Protein AF-A0A2T1NEM8-F1 (afdb_monomer)

Secondary structure (DSSP, 8-state):
-EEEEEEE-SSS-EEEEEEEETTEEEEEE-S----GGGEETTTTEE-TTSTTHHHHHHHHHHHHHHHHHTTTS-HHHHHHHHHHHHHHHHTTTTHHHHHHHHHHHHTHHHH--HHHHHHHHHHHH---GGGSEEEEETTEEEEE-TT--EEEEE-HHHHHHHHHHHHHTT-HHHHHHHS-HHHHHHHHHHH---HHHHHHHHHHHHHHHHHHHHHH---HHHHHHHHHHHHHHHHHHHHH-SSS-HHHHHHHTT-TTHHHHHHHHHHHHS-HHHHHHHHHHHHHH-GGG--EEEETTTTS---GGGSTTSEEEEEE---

Solvent-accessible surface area (backbone atoms only — not comparable to full-atom values): 17745 Å² total; per-residue (Å²): 119,50,78,48,42,47,78,42,82,58,101,69,59,24,28,29,45,37,39,35,43,91,91,38,71,46,73,48,76,41,82,37,66,74,60,68,92,44,46,33,81,88,75,35,40,62,32,81,87,34,58,56,28,57,43,56,52,49,50,52,51,54,50,51,57,50,45,67,77,43,63,88,49,57,56,64,58,42,45,52,50,49,50,51,53,53,49,60,36,19,59,94,59,17,65,60,27,28,42,42,43,51,39,42,73,71,45,12,89,71,47,43,41,49,67,56,54,51,52,43,50,28,64,74,71,71,46,55,74,91,60,42,50,64,28,66,52,97,54,35,35,38,37,30,47,84,88,67,53,38,33,41,38,40,25,60,57,12,51,36,50,52,54,50,50,35,59,78,67,64,40,50,67,53,43,49,73,77,46,61,64,71,52,57,43,52,61,44,64,76,73,56,60,54,53,89,58,46,52,62,47,37,52,53,51,53,52,51,50,54,61,56,48,56,78,74,44,90,44,70,69,58,47,54,51,54,51,52,55,51,47,56,51,47,56,50,49,63,70,68,59,73,54,56,68,61,49,63,51,22,58,74,67,70,36,73,71,45,43,27,46,48,51,48,37,49,41,72,74,45,60,48,69,58,56,38,50,55,41,42,52,52,58,55,68,36,78,91,61,57,45,46,78,45,59,69,49,77,91,55,94,73,56,79,95,52,54,73,69,33,40,38,34,35,28,79,54,89,132

Nearest PDB structures (foldseek):
  4pdy-assembly1_A  TM=3.780E-01  e=6.394E+00  Alicyclobacillus acidocaldarius subsp. acidocaldarius DSM 446
  8uyz-assembly1_C  TM=3.406E-01  e=6.731E+00  Hepatitis B virus
  8uyx-assembly1_C  TM=3.379E-01  e=8.267E+00  Hepatitis B virus

Radius of gyration: 23.49 Å; Cα contacts (8 Å, |Δi|>4): 409; chains: 1; bounding box: 52×56×66 Å

Organism: NCBI:txid1266046

Mean predicted aligned error: 7.14 Å

pLDDT: mean 88.71, std 9.29, range [44.44, 97.31]

Structure (mmCIF, N/CA/C/O backbone):
data_AF-A0A2T1NEM8-F1
#
_entry.id   AF-A0A2T1NEM8-F1
#
loop_
_atom_site.group_PDB
_atom_site.id
_atom_site.type_symbol
_atom_site.label_atom_id
_atom_site.label_alt_id
_atom_site.label_comp_id
_atom_site.label_asym_id
_atom_site.label_entity_id
_atom_site.label_seq_id
_atom_site.pdbx_PDB_ins_code
_atom_site.Cartn_x
_atom_site.Cartn_y
_atom_site.Cartn_z
_atom_site.occupancy
_atom_site.B_iso_or_equiv
_atom_site.auth_seq_id
_atom_site.auth_comp_id
_atom_site.auth_asym_id
_atom_site.auth_atom_id
_atom_site.pdbx_PDB_model_num
ATOM 1 N N . MET A 1 1 ? -12.948 18.915 13.183 1.00 89.38 1 MET A N 1
ATOM 2 C CA . MET A 1 1 ? -13.333 17.578 13.677 1.00 89.38 1 MET A CA 1
ATOM 3 C C . MET A 1 1 ? -12.123 16.903 14.305 1.00 89.38 1 MET A C 1
ATOM 5 O O . MET A 1 1 ? -11.021 17.084 13.805 1.00 89.38 1 MET A O 1
ATOM 9 N N . THR A 1 2 ? -12.323 16.132 15.372 1.00 90.25 2 THR A N 1
ATOM 10 C CA . THR A 1 2 ? -11.287 15.287 15.985 1.00 90.25 2 THR A CA 1
ATOM 11 C C . THR A 1 2 ? -11.860 13.896 16.236 1.00 90.25 2 THR A C 1
ATOM 13 O O . THR A 1 2 ? -12.981 13.785 16.736 1.00 90.25 2 THR A O 1
ATOM 16 N N . ILE A 1 3 ? -11.095 12.860 15.887 1.00 90.19 3 ILE A N 1
ATOM 17 C CA . ILE A 1 3 ? -11.407 11.453 16.157 1.00 90.19 3 ILE A CA 1
ATOM 18 C C . ILE A 1 3 ? -10.276 10.908 17.025 1.00 90.19 3 ILE A C 1
ATOM 20 O O . ILE A 1 3 ? -9.127 10.893 16.583 1.00 90.19 3 ILE A O 1
ATOM 24 N N . SER A 1 4 ? -10.586 10.476 18.245 1.00 89.75 4 SER A N 1
ATOM 25 C CA . SER A 1 4 ? -9.602 9.853 19.131 1.00 89.75 4 SER A CA 1
ATOM 26 C C . SER A 1 4 ? -10.118 8.552 19.724 1.00 89.75 4 SER A C 1
ATOM 28 O O . SER A 1 4 ? -11.330 8.343 19.869 1.00 89.75 4 SER A O 1
ATOM 30 N N . TYR A 1 5 ? -9.188 7.657 20.040 1.00 90.62 5 TYR A N 1
ATOM 31 C CA . TYR A 1 5 ? -9.487 6.418 20.732 1.00 90.62 5 TYR A CA 1
ATOM 32 C C . TYR A 1 5 ? -9.113 6.569 22.198 1.00 90.62 5 TYR A C 1
ATOM 34 O O . TYR A 1 5 ? -8.186 7.287 22.551 1.00 90.62 5 TYR A O 1
ATOM 42 N N . TYR A 1 6 ? -9.834 5.905 23.092 1.00 88.25 6 TYR A N 1
ATOM 43 C CA . TYR A 1 6 ? -9.424 5.883 24.488 1.00 88.25 6 TYR A CA 1
ATOM 44 C C . TYR A 1 6 ? -9.686 4.523 25.118 1.00 88.25 6 TYR A C 1
ATOM 46 O O . TYR A 1 6 ? -10.752 3.919 24.954 1.00 88.25 6 TYR A O 1
ATOM 54 N N . LEU A 1 7 ? -8.686 4.047 25.855 1.00 86.12 7 LEU A N 1
ATOM 55 C CA . LEU A 1 7 ? -8.730 2.774 26.551 1.00 86.12 7 LEU A CA 1
ATOM 56 C C . LEU A 1 7 ? -9.302 2.974 27.956 1.00 86.12 7 LEU A C 1
ATOM 58 O O . LEU A 1 7 ? -8.682 3.598 28.815 1.00 86.12 7 LEU A O 1
ATOM 62 N N . ASN A 1 8 ? -10.486 2.421 28.214 1.00 84.88 8 ASN A N 1
ATOM 63 C CA . ASN A 1 8 ? -10.990 2.286 29.573 1.00 84.88 8 ASN A CA 1
ATOM 64 C C . ASN A 1 8 ? -10.346 1.052 30.214 1.00 84.88 8 ASN A C 1
ATOM 66 O O . ASN A 1 8 ? -10.620 -0.074 29.798 1.00 84.88 8 ASN A O 1
ATOM 70 N N . SER A 1 9 ? -9.499 1.259 31.220 1.00 78.75 9 SER A N 1
ATOM 71 C CA . SER A 1 9 ? -8.813 0.197 31.967 1.00 78.75 9 SER A CA 1
ATOM 72 C C . SER A 1 9 ? -9.541 -0.225 33.252 1.00 78.75 9 SER A C 1
ATOM 74 O O . SER A 1 9 ? -9.092 -1.153 33.927 1.00 78.75 9 SER A O 1
ATOM 76 N N . GLU A 1 10 ? -10.667 0.416 33.586 1.00 81.25 10 GLU A N 1
ATOM 77 C CA . GLU A 1 10 ? -11.441 0.143 34.801 1.00 81.25 10 GLU A CA 1
ATOM 78 C C . GLU A 1 10 ? -12.356 -1.100 34.666 1.00 81.25 10 GLU A C 1
ATOM 80 O O . GLU A 1 10 ? -12.152 -1.973 33.824 1.00 81.25 10 GLU A O 1
ATOM 85 N N . ARG A 1 11 ? -13.402 -1.213 35.508 1.00 69.00 11 ARG A N 1
ATOM 86 C CA . ARG A 1 11 ? -14.278 -2.403 35.628 1.00 69.00 11 ARG A CA 1
ATOM 87 C C . ARG A 1 11 ? -14.912 -2.883 34.314 1.00 69.00 11 ARG A C 1
ATOM 89 O O . ARG A 1 11 ? -15.272 -4.051 34.224 1.00 69.00 11 ARG A O 1
ATOM 96 N N . LYS A 1 12 ? -15.071 -2.011 33.314 1.00 78.00 12 LYS A N 1
ATOM 97 C CA . LYS A 1 12 ? -15.527 -2.370 31.960 1.00 78.00 12 LYS A CA 1
ATOM 98 C C . LYS A 1 12 ? -14.420 -2.079 30.952 1.00 78.00 12 LYS A C 1
ATOM 100 O O . LYS A 1 12 ? -14.517 -1.122 30.186 1.00 78.00 12 LYS A O 1
ATOM 105 N N . LYS A 1 13 ? -13.383 -2.918 31.001 1.00 83.56 13 LYS A N 1
ATOM 106 C CA . LYS A 1 13 ? -12.250 -2.923 30.074 1.00 83.56 13 LYS A CA 1
ATOM 107 C C . LYS A 1 13 ? -12.730 -2.870 28.627 1.00 83.56 13 LYS A C 1
ATOM 109 O O . LYS A 1 13 ? -13.410 -3.791 28.180 1.00 83.56 13 LYS A O 1
ATOM 114 N N . ASN A 1 14 ? -12.449 -1.770 27.934 1.00 86.00 14 ASN A N 1
ATOM 115 C CA . ASN A 1 14 ? -12.983 -1.532 26.595 1.00 86.00 14 ASN A CA 1
ATOM 116 C C . ASN A 1 14 ? -12.255 -0.381 25.895 1.00 86.00 14 ASN A C 1
ATOM 118 O O . ASN A 1 14 ? -11.840 0.581 26.541 1.00 86.00 14 ASN A O 1
ATOM 122 N N . LEU A 1 15 ? -12.170 -0.460 24.578 1.00 87.94 15 LEU A N 1
ATOM 123 C CA . LEU A 1 15 ? -11.752 0.603 23.690 1.00 87.94 15 LEU A CA 1
ATOM 124 C C . LEU A 1 15 ? -12.992 1.379 23.254 1.00 87.94 15 LEU A C 1
ATOM 126 O O . LEU A 1 15 ? -14.045 0.817 22.937 1.00 87.94 15 LEU A O 1
ATOM 130 N N . TYR A 1 16 ? -12.870 2.692 23.252 1.00 90.31 16 TYR A N 1
ATOM 131 C CA . TYR A 1 16 ? -13.925 3.586 22.819 1.00 90.31 16 TYR A CA 1
ATOM 132 C C . TYR A 1 16 ? -13.408 4.499 21.723 1.00 90.31 16 TYR A C 1
ATOM 134 O O . TYR A 1 16 ? -12.245 4.894 21.733 1.00 90.31 16 TYR A O 1
ATOM 142 N N . CYS A 1 17 ? -14.306 4.882 20.824 1.00 90.94 17 CYS A N 1
ATOM 143 C CA . CYS A 1 17 ? -14.072 5.950 19.869 1.00 90.94 17 CYS A CA 1
ATOM 144 C C . CYS A 1 17 ? -14.827 7.197 20.328 1.00 90.94 17 CYS A C 1
ATOM 146 O O . CYS A 1 17 ? -15.993 7.129 20.738 1.00 90.94 17 CYS A O 1
ATOM 148 N N . ARG A 1 18 ? -14.143 8.338 20.275 1.00 92.81 18 ARG A N 1
ATOM 149 C CA . ARG A 1 18 ? -14.706 9.661 20.507 1.00 92.81 18 ARG A CA 1
ATOM 150 C C . ARG A 1 18 ? -14.609 10.467 19.224 1.00 92.81 18 ARG A C 1
ATOM 152 O O . ARG A 1 18 ? -13.530 10.611 18.662 1.00 92.81 18 ARG A O 1
ATOM 159 N N . ILE A 1 19 ? -15.733 11.048 18.823 1.00 93.75 19 ILE A N 1
ATOM 160 C CA . ILE A 1 19 ? -15.817 11.970 17.692 1.00 93.75 19 ILE A CA 1
ATOM 161 C C . ILE A 1 19 ? -16.309 13.308 18.231 1.00 93.75 19 ILE A C 1
ATOM 163 O O . ILE A 1 19 ? -17.326 13.361 18.930 1.00 93.75 19 ILE A O 1
ATOM 167 N N . SER A 1 20 ? -15.592 14.385 17.926 1.00 92.19 20 SER A N 1
ATOM 168 C CA . SER A 1 20 ? -15.965 15.739 18.341 1.00 92.19 20 SER A CA 1
ATOM 169 C C . SER A 1 20 ? -15.881 16.753 17.208 1.00 92.19 20 SER A C 1
ATOM 171 O O . SER A 1 20 ? -14.932 16.752 16.419 1.00 92.19 20 SER A O 1
ATOM 173 N N . ASP A 1 21 ? -16.847 17.668 17.192 1.00 91.50 21 ASP A N 1
ATOM 174 C CA . ASP A 1 21 ? -16.870 18.848 16.335 1.00 91.50 21 ASP A CA 1
ATOM 175 C C . ASP A 1 21 ? -17.261 20.088 17.157 1.00 91.50 21 ASP A C 1
ATOM 177 O O . ASP A 1 21 ? -18.417 20.288 17.540 1.00 91.50 21 ASP A O 1
ATOM 181 N N . GLY A 1 22 ? -16.265 20.906 17.507 1.00 89.06 22 GLY A N 1
ATOM 182 C CA . GLY A 1 22 ? -16.445 22.028 18.427 1.00 89.06 22 GLY A CA 1
ATOM 183 C C . GLY A 1 22 ? -16.899 21.566 19.816 1.00 89.06 22 GLY A C 1
ATOM 184 O O . GLY A 1 22 ? -16.155 20.896 20.529 1.00 89.06 22 GLY A O 1
ATOM 185 N N . LYS A 1 23 ? -18.112 21.962 20.222 1.00 91.56 23 LYS A N 1
ATOM 186 C CA . LYS A 1 23 ? -18.707 21.580 21.519 1.00 91.56 23 LYS A CA 1
ATOM 187 C C . LYS A 1 23 ? -19.475 20.261 21.464 1.00 91.56 23 LYS A C 1
ATOM 189 O O . LYS A 1 23 ? -19.697 19.653 22.511 1.00 91.56 23 LYS A O 1
ATOM 194 N N . GLU A 1 24 ? -19.881 19.835 20.271 1.00 94.12 24 GLU A N 1
ATOM 195 C CA . GLU A 1 24 ? -20.624 18.596 20.090 1.00 94.12 24 GLU A CA 1
ATOM 196 C C . GLU A 1 24 ? -19.661 17.415 20.108 1.00 94.12 24 GLU A C 1
ATOM 198 O O . GLU A 1 24 ? -18.588 17.440 19.497 1.00 94.12 24 GLU A O 1
ATOM 203 N N . ARG A 1 25 ? -20.036 16.371 20.842 1.00 93.81 25 ARG A N 1
ATOM 204 C CA . ARG A 1 25 ? -19.232 15.159 20.964 1.00 93.81 25 ARG A CA 1
ATOM 205 C C . ARG A 1 25 ? -20.114 13.941 21.129 1.00 93.81 25 ARG A C 1
ATOM 207 O O . ARG A 1 25 ? -21.130 13.987 21.820 1.00 93.81 25 ARG A O 1
ATOM 214 N N . THR A 1 26 ? -19.660 12.834 20.570 1.00 93.31 26 THR A N 1
ATOM 215 C CA . THR A 1 26 ? -20.230 11.521 20.827 1.00 93.31 26 THR A CA 1
ATOM 216 C C . THR A 1 26 ? -19.126 10.529 21.114 1.00 93.31 26 THR A C 1
ATOM 218 O O . THR A 1 26 ? -17.970 10.700 20.723 1.00 93.31 26 THR A O 1
ATOM 221 N N . THR A 1 27 ? -19.513 9.499 21.839 1.00 91.31 27 THR A N 1
ATOM 222 C CA . THR A 1 27 ? -18.621 8.478 22.342 1.00 91.31 27 THR A CA 1
ATOM 223 C C . THR A 1 27 ? -19.356 7.159 22.258 1.00 91.31 27 THR A C 1
ATOM 225 O O . THR A 1 27 ? -20.481 7.044 22.749 1.00 91.31 27 THR A O 1
ATOM 228 N N . PHE A 1 28 ? -18.721 6.155 21.676 1.00 89.12 28 PHE A N 1
ATOM 229 C CA . PHE A 1 28 ? -19.293 4.823 21.585 1.00 89.12 28 PHE A CA 1
ATOM 230 C C . PHE A 1 28 ? -18.222 3.763 21.813 1.00 89.12 28 PHE A C 1
ATOM 232 O O . PHE A 1 28 ? -17.027 3.979 21.616 1.00 89.12 28 PHE A O 1
ATOM 239 N N . SER A 1 29 ? -18.675 2.628 22.330 1.00 86.31 29 SER A N 1
ATOM 240 C CA . SER A 1 29 ? -17.820 1.485 22.616 1.00 86.31 29 SER A CA 1
ATOM 241 C C . SER A 1 29 ? -17.512 0.724 21.333 1.00 86.31 29 SER A C 1
ATOM 243 O O . SER A 1 29 ? -18.421 0.482 20.542 1.00 86.31 29 SER A O 1
ATOM 245 N N . LEU A 1 30 ? -16.265 0.272 21.197 1.00 83.75 30 LEU A N 1
ATOM 246 C CA . LEU A 1 30 ? -15.828 -0.616 20.117 1.00 83.75 30 LEU A CA 1
ATOM 247 C C . LEU A 1 30 ? -15.962 -2.104 20.483 1.00 83.75 30 LEU A C 1
ATOM 249 O O . LEU A 1 30 ? -15.539 -2.972 19.727 1.00 83.75 30 LEU A O 1
ATOM 253 N N . LYS A 1 31 ? -16.546 -2.398 21.657 1.00 80.88 31 LYS A N 1
ATOM 254 C CA . LYS A 1 31 ? -16.761 -3.741 22.226 1.00 80.88 31 LYS A CA 1
ATOM 255 C C . LYS A 1 31 ? -15.507 -4.628 22.223 1.00 80.88 31 LYS A C 1
ATOM 257 O O . LYS A 1 31 ? -15.615 -5.848 22.193 1.00 80.88 31 LYS A O 1
ATOM 262 N N . HIS A 1 32 ? -14.327 -4.024 22.296 1.00 80.50 32 HIS A N 1
ATOM 263 C CA . HIS A 1 32 ? -13.050 -4.722 22.250 1.00 80.50 32 HIS A CA 1
ATOM 264 C C . HIS A 1 32 ? -12.098 -4.122 23.274 1.00 80.50 32 HIS A C 1
ATOM 266 O O . HIS A 1 32 ? -12.117 -2.916 23.489 1.00 80.50 32 HIS A O 1
ATOM 272 N N . TYR A 1 33 ? -11.258 -4.934 23.907 1.00 82.50 33 TYR A N 1
ATOM 273 C CA . TYR A 1 33 ? -10.227 -4.442 24.814 1.00 82.50 33 TYR A CA 1
ATOM 274 C C . TYR A 1 33 ? -8.852 -4.613 24.182 1.00 82.50 33 TYR A C 1
ATOM 276 O O . TYR A 1 33 ? -8.468 -5.724 23.837 1.00 82.50 33 TYR A O 1
ATOM 284 N N . VAL A 1 34 ? -8.107 -3.515 24.081 1.00 81.19 34 VAL A N 1
ATOM 285 C CA . VAL A 1 34 ? -6.715 -3.541 23.630 1.00 81.19 34 VAL A CA 1
ATOM 286 C C . VAL A 1 34 ? -5.802 -3.801 24.823 1.00 81.19 34 VAL A C 1
ATOM 288 O O . VAL A 1 34 ? -5.991 -3.219 25.894 1.00 81.19 34 VAL A O 1
ATOM 291 N N . ASN A 1 35 ? -4.802 -4.667 24.636 1.00 82.25 35 ASN A N 1
ATOM 292 C CA . ASN A 1 35 ? -3.758 -4.878 25.634 1.00 82.25 35 ASN A CA 1
ATOM 293 C C . ASN A 1 35 ? -3.031 -3.539 25.906 1.00 82.25 35 ASN A C 1
ATOM 295 O O . ASN A 1 35 ? -2.512 -2.953 24.950 1.00 82.25 35 ASN A O 1
ATOM 299 N N . PRO A 1 36 ? -2.951 -3.064 27.167 1.00 83.44 36 PRO A N 1
ATOM 300 C CA . PRO A 1 36 ? -2.234 -1.841 27.525 1.00 83.44 36 PRO A CA 1
ATOM 301 C C . PRO A 1 36 ? -0.791 -1.772 27.014 1.00 83.44 36 PRO A C 1
ATOM 303 O O . PRO A 1 36 ? -0.323 -0.684 26.699 1.00 83.44 36 PRO A O 1
ATOM 306 N N . ASP A 1 37 ? -0.103 -2.907 26.868 1.00 85.81 37 ASP A N 1
ATOM 307 C CA . ASP A 1 37 ? 1.276 -2.938 26.358 1.00 85.81 37 ASP A CA 1
ATOM 308 C C . ASP A 1 37 ? 1.365 -2.521 24.880 1.00 85.81 37 ASP A C 1
ATOM 310 O O . ASP A 1 37 ? 2.392 -2.016 24.424 1.00 85.81 37 ASP A O 1
ATOM 314 N N . THR A 1 38 ? 0.264 -2.683 24.143 1.00 85.75 38 THR A N 1
ATOM 315 C CA . THR A 1 38 ? 0.103 -2.286 22.734 1.00 85.75 38 THR A CA 1
ATOM 316 C C . THR A 1 38 ? -0.647 -0.959 22.573 1.00 85.75 38 THR A C 1
ATOM 318 O O . THR A 1 38 ? -1.056 -0.610 21.469 1.00 85.75 38 THR A O 1
ATOM 321 N N . TRP A 1 39 ? -0.851 -0.216 23.665 1.00 90.06 39 TRP A N 1
ATOM 322 C CA . TRP A 1 39 ? -1.515 1.086 23.667 1.00 90.06 39 TRP A CA 1
ATOM 323 C C . TRP A 1 39 ? -0.492 2.222 23.752 1.00 90.06 39 TRP A C 1
ATOM 325 O O . TRP A 1 39 ? 0.394 2.216 24.609 1.00 90.06 39 TRP A O 1
ATOM 335 N N . ASP A 1 40 ? -0.637 3.224 22.891 1.00 88.19 40 ASP A N 1
ATOM 336 C CA . ASP A 1 40 ? 0.102 4.477 22.957 1.00 88.19 40 ASP A CA 1
ATOM 337 C C . ASP A 1 40 ? -0.755 5.547 23.644 1.00 88.19 40 ASP A C 1
ATOM 339 O O . ASP A 1 40 ? -1.581 6.237 23.041 1.00 88.19 40 ASP A O 1
ATOM 343 N N . ALA A 1 41 ? -0.534 5.708 24.949 1.00 86.25 41 ALA A N 1
ATOM 344 C CA . ALA A 1 41 ? -1.249 6.696 25.748 1.00 86.25 41 ALA A CA 1
ATOM 345 C C . ALA A 1 41 ? -0.944 8.149 25.354 1.00 86.25 41 ALA A C 1
ATOM 347 O O . ALA A 1 41 ? -1.749 9.026 25.661 1.00 86.25 41 ALA A O 1
ATOM 348 N N . LYS A 1 42 ? 0.197 8.421 24.707 1.00 86.75 42 LYS A N 1
ATOM 349 C CA . LYS A 1 42 ? 0.570 9.774 24.279 1.00 86.75 42 LYS A CA 1
ATOM 350 C C . LYS A 1 42 ? -0.207 10.174 23.030 1.00 86.75 42 LYS A C 1
ATOM 352 O O . LYS A 1 42 ? -0.659 11.312 22.944 1.00 86.75 42 LYS A O 1
ATOM 357 N N . ASN A 1 43 ? -0.345 9.243 22.091 1.00 85.69 43 ASN A N 1
ATOM 358 C CA . ASN A 1 43 ? -1.026 9.480 20.821 1.00 85.69 43 ASN A CA 1
ATOM 359 C C . ASN A 1 43 ? -2.522 9.126 20.854 1.00 85.69 43 ASN A C 1
ATOM 361 O O . ASN A 1 43 ? -3.221 9.384 19.877 1.00 85.69 43 ASN A O 1
ATOM 365 N N . GLU A 1 44 ? -3.023 8.587 21.974 1.00 87.38 44 GLU A N 1
ATOM 366 C CA . GLU A 1 44 ? -4.405 8.102 22.100 1.00 87.38 44 GLU A CA 1
ATOM 367 C C . GLU A 1 44 ? -4.760 7.105 20.979 1.00 87.38 44 GLU A C 1
ATOM 369 O O . GLU A 1 44 ? -5.837 7.160 20.375 1.00 87.38 44 GLU A O 1
ATOM 374 N N . ASP A 1 45 ? -3.822 6.199 20.688 1.00 87.06 45 ASP A N 1
ATOM 375 C CA . ASP A 1 45 ? -3.944 5.215 19.615 1.00 87.06 45 ASP A CA 1
ATOM 376 C C . ASP A 1 45 ? -3.321 3.867 19.990 1.00 87.06 45 ASP A C 1
ATOM 378 O O . ASP A 1 45 ? -2.600 3.736 20.983 1.00 87.06 45 ASP A O 1
ATOM 382 N N . VAL A 1 46 ? -3.611 2.840 19.199 1.00 87.31 46 VAL A N 1
ATOM 383 C CA . VAL A 1 46 ? -2.882 1.574 19.283 1.00 87.31 46 VAL A CA 1
ATOM 384 C C . VAL A 1 46 ? -1.500 1.741 18.651 1.00 87.31 46 VAL A C 1
ATOM 386 O O . VAL A 1 46 ? -1.334 2.492 17.691 1.00 87.31 46 VAL A O 1
ATOM 389 N N . LYS A 1 47 ? -0.493 1.053 19.193 1.00 88.88 47 LYS A N 1
ATOM 390 C CA . LYS A 1 47 ? 0.833 1.029 18.570 1.00 88.88 47 LYS A CA 1
ATOM 391 C C . LYS A 1 47 ? 0.771 0.325 17.210 1.00 88.88 47 LYS A C 1
ATOM 393 O O . LYS A 1 47 ? -0.137 -0.476 16.974 1.00 88.88 47 LYS A O 1
ATOM 398 N N . TRP A 1 48 ? 1.734 0.615 16.337 1.00 83.94 48 TRP A N 1
ATOM 399 C CA . TRP A 1 48 ? 1.749 0.117 14.958 1.00 83.94 48 TRP A CA 1
ATOM 400 C C . TRP A 1 48 ? 1.791 -1.417 14.886 1.00 83.94 48 TRP A C 1
ATOM 402 O O . TRP A 1 48 ? 1.154 -1.988 14.008 1.00 83.94 48 TRP A O 1
ATOM 412 N N . GLU A 1 49 ? 2.405 -2.080 15.871 1.00 82.75 49 GLU A N 1
ATOM 413 C CA . GLU A 1 49 ? 2.499 -3.543 15.978 1.00 82.75 49 GLU A CA 1
ATOM 414 C C . GLU A 1 49 ? 1.165 -4.220 16.354 1.00 82.75 49 GLU A C 1
ATOM 416 O O . GLU A 1 49 ? 1.056 -5.447 16.371 1.00 82.75 49 GLU A O 1
ATOM 421 N N . ASN A 1 50 ? 0.138 -3.453 16.739 1.00 87.88 50 ASN A N 1
ATOM 422 C CA . ASN A 1 50 ? -1.178 -4.015 17.016 1.00 87.88 50 ASN A CA 1
ATOM 423 C C . ASN A 1 50 ? -1.878 -4.394 15.703 1.00 87.88 50 ASN A C 1
ATOM 425 O O . ASN A 1 50 ? -2.012 -3.555 14.821 1.00 87.88 50 ASN A O 1
ATOM 429 N N . GLN A 1 51 ? -2.437 -5.605 15.623 1.00 86.50 51 GLN A N 1
ATOM 430 C CA . GLN A 1 51 ? -3.098 -6.116 14.410 1.00 86.50 51 GLN A CA 1
ATOM 431 C C . GLN A 1 51 ? -4.252 -5.245 13.870 1.00 86.50 51 GLN A C 1
ATOM 433 O O . GLN A 1 51 ? -4.620 -5.334 12.704 1.00 86.50 51 GLN A O 1
ATOM 438 N N . TYR A 1 52 ? -4.845 -4.392 14.713 1.00 89.12 52 TYR A N 1
ATOM 439 C CA . TYR A 1 52 ? -5.940 -3.502 14.325 1.00 89.12 52 TYR A CA 1
ATOM 440 C C . TYR A 1 52 ? -5.494 -2.055 14.063 1.00 89.12 52 TYR A C 1
ATOM 442 O O . TYR A 1 52 ? -6.352 -1.202 13.827 1.00 89.12 52 TYR A O 1
ATOM 450 N N . SER A 1 53 ? -4.191 -1.753 14.104 1.00 88.75 53 SER A N 1
ATOM 451 C CA . SER A 1 53 ? -3.655 -0.402 13.885 1.00 88.75 53 SER A CA 1
ATOM 452 C C . SER A 1 53 ? -4.070 0.160 12.521 1.00 88.75 53 SER A C 1
ATOM 454 O O . SER A 1 53 ? -4.690 1.225 12.456 1.00 88.75 53 SER A O 1
ATOM 456 N N . GLY A 1 54 ? -3.858 -0.607 11.448 1.00 86.56 54 GLY A N 1
ATOM 457 C CA . GLY A 1 54 ? -4.247 -0.236 10.085 1.00 86.56 54 GLY A CA 1
ATOM 458 C C . GLY A 1 54 ? -5.759 -0.055 9.908 1.00 86.56 54 GLY A C 1
ATOM 459 O O . GLY A 1 54 ? -6.206 0.926 9.307 1.00 86.56 54 GLY A O 1
ATOM 460 N N . ALA A 1 55 ? -6.572 -0.939 10.496 1.00 90.25 55 ALA A N 1
ATOM 461 C CA . ALA A 1 55 ? -8.034 -0.843 10.432 1.00 90.25 55 ALA A CA 1
ATOM 462 C C . ALA A 1 55 ? -8.560 0.414 11.152 1.00 90.25 55 ALA A C 1
ATOM 464 O O . ALA A 1 55 ? -9.432 1.122 10.644 1.00 90.25 55 ALA A O 1
ATOM 465 N N . LEU A 1 56 ? -8.000 0.742 12.319 1.00 90.88 56 LEU A N 1
ATOM 466 C CA . LEU A 1 56 ? -8.358 1.940 13.079 1.00 90.88 56 LEU A CA 1
ATOM 467 C C . LEU A 1 56 ? -7.896 3.234 12.392 1.00 90.88 56 LEU A C 1
ATOM 469 O O . LEU A 1 56 ? -8.619 4.237 12.442 1.00 90.88 56 LEU A O 1
ATOM 473 N N . ALA A 1 57 ? -6.736 3.229 11.735 1.00 89.94 57 ALA A N 1
ATOM 474 C CA . ALA A 1 57 ? -6.271 4.347 10.917 1.00 89.94 57 ALA A CA 1
ATOM 475 C C . ALA A 1 57 ? -7.169 4.552 9.683 1.00 89.94 57 ALA A C 1
ATOM 477 O O . ALA A 1 57 ? -7.608 5.671 9.404 1.00 89.94 57 ALA A O 1
ATOM 478 N N . SER A 1 58 ? -7.532 3.468 8.995 1.00 90.06 58 SER A N 1
ATOM 479 C CA . SER A 1 58 ? -8.426 3.514 7.833 1.00 90.06 58 SER A CA 1
ATOM 480 C C . SER A 1 58 ? -9.832 3.983 8.196 1.00 90.06 58 SER A C 1
ATOM 482 O O . SER A 1 58 ? -10.399 4.807 7.481 1.00 90.06 58 SER A O 1
ATOM 484 N N . LEU A 1 59 ? -10.358 3.583 9.358 1.00 91.75 59 LEU A N 1
ATOM 485 C CA . LEU A 1 59 ? -11.618 4.125 9.865 1.00 91.75 59 LEU A CA 1
ATOM 486 C C . LEU A 1 59 ? -11.560 5.649 10.045 1.00 91.75 59 LEU A C 1
ATOM 488 O O . LEU A 1 59 ? -12.502 6.342 9.668 1.00 91.75 59 LEU A O 1
ATOM 492 N N . LYS A 1 60 ? -10.467 6.192 10.605 1.00 92.31 60 LYS A N 1
ATOM 493 C CA . LYS A 1 60 ? -10.306 7.649 10.760 1.00 92.31 60 LYS A CA 1
ATOM 494 C C . LYS A 1 60 ? -10.393 8.356 9.406 1.00 92.31 60 LYS A C 1
ATOM 496 O O . LYS A 1 60 ? -11.116 9.343 9.307 1.00 92.31 60 LYS A O 1
ATOM 501 N N . ARG A 1 61 ? -9.709 7.835 8.383 1.00 90.94 61 ARG A N 1
ATOM 502 C CA . ARG A 1 61 ? -9.737 8.364 7.008 1.00 90.94 61 ARG A CA 1
ATOM 503 C C . ARG A 1 61 ? -11.151 8.346 6.420 1.00 90.94 61 ARG A C 1
ATOM 505 O O . ARG A 1 61 ? -11.661 9.406 6.074 1.00 90.94 61 ARG A O 1
ATOM 512 N N . VAL A 1 62 ? -11.838 7.202 6.468 1.00 92.38 62 VAL A N 1
ATOM 513 C CA . VAL A 1 62 ? -13.235 7.074 6.004 1.00 92.38 62 VAL A CA 1
ATOM 514 C C . VAL A 1 62 ? -14.161 8.088 6.686 1.00 92.38 62 VAL A C 1
ATOM 516 O O . VAL A 1 62 ? -15.003 8.718 6.046 1.00 92.38 62 VAL A O 1
ATOM 519 N N . LEU A 1 63 ? -14.008 8.289 7.997 1.00 93.88 63 LEU A N 1
ATOM 520 C CA . LEU A 1 63 ? -14.820 9.251 8.743 1.00 93.88 63 LEU A CA 1
ATOM 521 C C . LEU A 1 63 ? -14.475 10.712 8.413 1.00 93.88 63 LEU A C 1
ATOM 523 O O . LEU A 1 63 ? -15.370 11.558 8.449 1.00 93.88 63 LEU A O 1
ATOM 527 N N . VAL A 1 64 ? -13.218 11.024 8.086 1.00 93.69 64 VAL A N 1
ATOM 528 C CA . VAL A 1 64 ? -12.806 12.350 7.590 1.00 93.69 64 VAL A CA 1
ATOM 529 C C . VAL A 1 64 ? -13.442 12.636 6.232 1.00 93.69 64 VAL A C 1
ATOM 531 O O . VAL A 1 64 ? -14.065 13.686 6.069 1.00 93.69 64 VAL A O 1
ATOM 534 N N . ASP A 1 65 ? -13.393 11.685 5.303 1.00 92.25 65 ASP A N 1
ATOM 535 C CA . ASP A 1 65 ? -14.007 11.837 3.979 1.00 92.25 65 ASP A CA 1
ATOM 536 C C . ASP A 1 65 ? -15.525 12.000 4.098 1.00 92.25 65 ASP A C 1
ATOM 538 O O . ASP A 1 65 ? -16.141 12.897 3.505 1.00 92.25 65 ASP A O 1
ATOM 542 N N . LYS A 1 66 ? -16.146 11.193 4.969 1.00 94.25 66 LYS A N 1
ATOM 543 C CA . LYS A 1 66 ? -17.566 11.333 5.280 1.00 94.25 66 LYS A CA 1
ATOM 544 C C . LYS A 1 66 ? -17.874 12.707 5.860 1.00 94.25 66 LYS A C 1
ATOM 546 O O . LYS A 1 66 ? -18.863 13.313 5.448 1.00 94.25 66 LYS A O 1
ATOM 551 N N . TYR A 1 67 ? -17.055 13.208 6.785 1.00 94.44 67 TYR A N 1
ATOM 552 C CA . TYR A 1 67 ? -17.233 14.528 7.386 1.00 94.44 67 TYR A CA 1
ATOM 553 C C . TYR A 1 67 ? -17.236 15.637 6.330 1.00 94.44 67 TYR A C 1
ATOM 555 O O . TYR A 1 67 ? -18.122 16.493 6.366 1.00 94.44 67 TYR A O 1
ATOM 563 N N . GLU A 1 68 ? -16.324 15.588 5.356 1.00 93.81 68 GLU A N 1
ATOM 564 C CA . GLU A 1 68 ? -16.296 16.553 4.252 1.00 93.81 68 GLU A CA 1
ATOM 565 C C . GLU A 1 68 ? -17.574 16.513 3.407 1.00 93.81 68 GLU A C 1
ATOM 567 O O . GLU A 1 68 ? -18.108 17.569 3.052 1.00 93.81 68 GLU A O 1
ATOM 572 N N . SER A 1 69 ? -18.132 15.322 3.161 1.00 94.12 69 SER A N 1
ATOM 573 C CA . SER A 1 69 ? -19.397 15.173 2.425 1.00 94.12 69 SER A CA 1
ATOM 574 C C . SER A 1 69 ? -20.617 15.748 3.166 1.00 94.12 69 SER A C 1
ATOM 576 O O . SER A 1 69 ? -21.584 16.173 2.535 1.00 94.12 69 SER A O 1
ATOM 578 N N . ILE A 1 70 ? -20.574 15.811 4.504 1.00 95.00 70 ILE A N 1
ATOM 579 C CA . ILE A 1 70 ? -21.680 16.290 5.354 1.00 95.00 70 ILE A CA 1
ATOM 580 C C . ILE A 1 70 ? -21.380 17.622 6.050 1.00 95.00 70 ILE A C 1
ATOM 582 O O . ILE A 1 70 ? -22.110 18.014 6.962 1.00 95.00 70 ILE A O 1
ATOM 586 N N . LYS A 1 71 ? -20.324 18.341 5.652 1.00 92.25 71 LYS A N 1
ATOM 587 C CA . LYS A 1 71 ? -19.798 19.499 6.400 1.00 92.25 71 LYS A CA 1
ATOM 588 C C . LYS A 1 71 ? -20.792 20.636 6.637 1.00 92.25 71 LYS A C 1
ATOM 590 O O . LYS A 1 71 ? -20.657 21.359 7.623 1.00 92.25 71 LYS A O 1
ATOM 595 N N . ASN A 1 72 ? -21.793 20.756 5.765 1.00 93.06 72 ASN A N 1
ATOM 596 C CA . ASN A 1 72 ? -22.844 21.775 5.829 1.00 93.06 72 ASN A CA 1
ATOM 597 C C . ASN A 1 72 ? -23.985 21.425 6.800 1.00 93.06 72 ASN A C 1
ATOM 599 O O . ASN A 1 72 ? -24.854 22.261 7.041 1.00 93.06 72 ASN A O 1
ATOM 603 N N . ASN A 1 73 ? -24.006 20.210 7.354 1.00 92.06 73 ASN A N 1
ATOM 604 C CA . ASN A 1 73 ? -25.002 19.816 8.346 1.00 92.06 73 ASN A CA 1
ATOM 605 C C . ASN A 1 73 ? -24.712 20.460 9.711 1.00 92.06 73 ASN A C 1
ATOM 607 O O . ASN A 1 73 ? -23.574 20.810 10.037 1.00 92.06 73 ASN A O 1
ATOM 611 N N . ASP A 1 74 ? -25.751 20.557 10.544 1.00 92.56 74 ASP A N 1
ATOM 612 C CA . ASP A 1 74 ? -25.623 20.987 11.939 1.00 92.56 74 ASP A CA 1
ATOM 613 C C . ASP A 1 74 ? -24.599 20.115 12.706 1.00 92.56 74 ASP A C 1
ATOM 615 O O . ASP A 1 74 ? -24.604 18.890 12.529 1.00 92.56 74 ASP A O 1
ATOM 619 N N . PRO A 1 75 ? -23.733 20.691 13.568 1.00 89.31 75 PRO A N 1
ATOM 620 C CA . PRO A 1 75 ? -22.698 19.945 14.289 1.00 89.31 75 PRO A CA 1
ATOM 621 C C . PRO A 1 75 ? -23.199 18.703 15.032 1.00 89.31 75 PRO A C 1
ATOM 623 O O . PRO A 1 75 ? -22.546 17.659 14.986 1.00 89.31 75 PRO A O 1
ATOM 626 N N . LYS A 1 76 ? -24.381 18.764 15.657 1.00 91.38 76 LYS A N 1
ATOM 627 C CA . LYS A 1 76 ? -24.941 17.620 16.382 1.00 91.38 76 LYS A CA 1
ATOM 628 C C . LYS A 1 76 ? -25.358 16.509 15.421 1.00 91.38 76 LYS A C 1
ATOM 630 O O . LYS A 1 76 ? -25.106 15.334 15.685 1.00 91.38 76 LYS A O 1
ATOM 635 N N . ALA A 1 77 ? -25.959 16.878 14.290 1.00 92.75 77 ALA A N 1
ATOM 636 C CA . ALA A 1 77 ? -26.316 15.932 13.238 1.00 92.75 77 ALA A CA 1
ATOM 637 C C . ALA A 1 77 ? -25.071 15.291 12.605 1.00 92.75 77 ALA A C 1
ATOM 639 O O . ALA A 1 77 ? -25.058 14.080 12.396 1.00 92.75 77 ALA A O 1
ATOM 640 N N . LYS A 1 78 ? -24.005 16.069 12.357 1.00 93.81 78 LYS A N 1
ATOM 641 C CA . LYS A 1 78 ? -22.734 15.553 11.816 1.00 93.81 78 LYS A CA 1
ATOM 642 C C . LYS A 1 78 ? -22.136 14.473 12.707 1.00 93.81 78 LYS A C 1
ATOM 644 O O . LYS A 1 78 ? -21.836 13.382 12.233 1.00 93.81 78 LYS A O 1
ATOM 649 N N . VAL A 1 79 ? -21.997 14.762 13.999 1.00 93.94 79 VAL A N 1
ATOM 650 C CA . VAL A 1 79 ? -21.381 13.836 14.955 1.00 93.94 79 VAL A CA 1
ATOM 651 C C . VAL A 1 79 ? -22.200 12.542 15.098 1.00 93.94 79 VAL A C 1
ATOM 653 O O . VAL A 1 79 ? -21.615 11.463 15.179 1.00 93.94 79 VAL A O 1
ATOM 656 N N . GLU A 1 80 ? -23.536 12.609 15.071 1.00 93.94 80 GLU A N 1
ATOM 657 C CA . GLU A 1 80 ? -24.376 11.402 15.125 1.00 93.94 80 GLU A CA 1
ATOM 658 C C . GLU A 1 80 ? -24.316 10.582 13.825 1.00 93.94 80 GLU A C 1
ATOM 660 O O . GLU A 1 80 ? -24.230 9.357 13.887 1.00 93.94 80 GLU A O 1
ATOM 665 N N . LEU A 1 81 ? -24.285 11.232 12.654 1.00 94.81 81 LEU A N 1
ATOM 666 C CA . LEU A 1 81 ? -24.096 10.548 11.367 1.00 94.81 81 LEU A CA 1
ATOM 667 C C . LEU A 1 81 ? -22.753 9.813 11.310 1.00 94.81 81 LEU A C 1
ATOM 669 O O . LEU A 1 81 ? -22.721 8.653 10.915 1.00 94.81 81 LEU A O 1
ATOM 673 N N . LEU A 1 82 ? -21.668 10.451 11.759 1.00 94.88 82 LEU A N 1
ATOM 674 C CA . LEU A 1 82 ? -20.344 9.824 11.819 1.00 94.88 82 LEU A CA 1
ATOM 675 C C . LEU A 1 82 ? -20.297 8.644 12.790 1.00 94.88 82 LEU A C 1
ATOM 677 O O . LEU A 1 82 ? -19.675 7.628 12.500 1.00 94.88 82 LEU A O 1
ATOM 681 N N . LYS A 1 83 ? -20.971 8.747 13.940 1.00 94.19 83 LYS A N 1
ATOM 682 C CA . LYS A 1 83 ? -21.096 7.616 14.864 1.00 94.19 83 LYS A CA 1
ATOM 683 C C . LYS A 1 83 ? -21.853 6.454 14.234 1.00 94.19 83 LYS A C 1
ATOM 685 O O . LYS A 1 83 ? -21.421 5.318 14.393 1.00 94.19 83 LYS A O 1
ATOM 690 N N . ASN A 1 84 ? -22.956 6.720 13.541 1.00 92.94 84 ASN A N 1
ATOM 691 C CA . ASN A 1 84 ? -23.721 5.668 12.874 1.00 92.94 84 ASN A CA 1
ATOM 692 C C . ASN A 1 84 ? -22.899 5.007 11.764 1.00 92.94 84 ASN A C 1
ATOM 694 O O . ASN A 1 84 ? -22.875 3.784 11.688 1.00 92.94 84 ASN A O 1
ATOM 698 N N . GLU A 1 85 ? -22.171 5.801 10.975 1.00 93.25 85 GLU A N 1
ATOM 699 C CA . GLU A 1 85 ? -21.220 5.307 9.975 1.00 93.25 85 GLU A CA 1
ATOM 700 C C . GLU A 1 85 ? -20.185 4.374 10.619 1.00 93.25 85 GLU A C 1
ATOM 702 O O . GLU A 1 85 ? -20.060 3.219 10.226 1.00 93.25 85 GLU A O 1
ATOM 707 N N . ALA A 1 86 ? -19.510 4.830 11.678 1.00 92.44 86 ALA A N 1
ATOM 708 C CA . ALA A 1 86 ? -18.519 4.024 12.377 1.00 92.44 86 ALA A CA 1
ATOM 709 C C . ALA A 1 86 ? -19.121 2.719 12.919 1.00 92.44 86 ALA A C 1
ATOM 711 O O . ALA A 1 86 ? -18.582 1.645 12.674 1.00 92.44 86 ALA A O 1
ATOM 712 N N . VAL A 1 87 ? -20.260 2.788 13.619 1.00 90.56 87 VAL A N 1
ATOM 713 C CA . VAL A 1 87 ? -20.951 1.613 14.181 1.00 90.56 87 VAL A CA 1
ATOM 714 C C . VAL A 1 87 ? -21.339 0.603 13.097 1.00 90.56 87 VAL A C 1
ATOM 716 O O . VAL A 1 87 ? -21.234 -0.598 13.348 1.00 90.56 87 VAL A O 1
ATOM 719 N N . ASN A 1 88 ? -21.728 1.059 11.902 1.00 90.94 88 ASN A N 1
ATOM 720 C CA . ASN A 1 88 ? -22.013 0.169 10.776 1.00 90.94 88 ASN A CA 1
ATOM 721 C C . ASN A 1 88 ? -20.774 -0.636 10.365 1.00 90.94 88 ASN A C 1
ATOM 723 O O . ASN A 1 88 ? -20.889 -1.841 10.151 1.00 90.94 88 ASN A O 1
ATOM 727 N N . TYR A 1 89 ? -19.593 -0.010 10.335 1.00 91.44 89 TYR A N 1
ATOM 728 C CA . TYR A 1 89 ? -18.344 -0.721 10.060 1.00 91.44 89 TYR A CA 1
ATOM 729 C C . TYR A 1 89 ? -17.995 -1.745 11.146 1.00 91.44 89 TYR A C 1
ATOM 731 O O . TYR A 1 89 ? -17.593 -2.847 10.806 1.00 91.44 89 TYR A O 1
ATOM 739 N N . PHE A 1 90 ? -18.189 -1.457 12.436 1.00 88.62 90 PHE A N 1
ATOM 740 C CA . PHE A 1 90 ? -17.914 -2.451 13.493 1.00 88.62 90 PHE A CA 1
ATOM 741 C C . PHE A 1 90 ? -18.879 -3.648 13.470 1.00 88.62 90 PHE A C 1
ATOM 743 O O . PHE A 1 90 ? -18.508 -4.759 13.853 1.00 88.62 90 PHE A O 1
ATOM 750 N N . GLY A 1 91 ? -20.139 -3.428 13.084 1.00 82.69 91 GLY A N 1
ATOM 751 C CA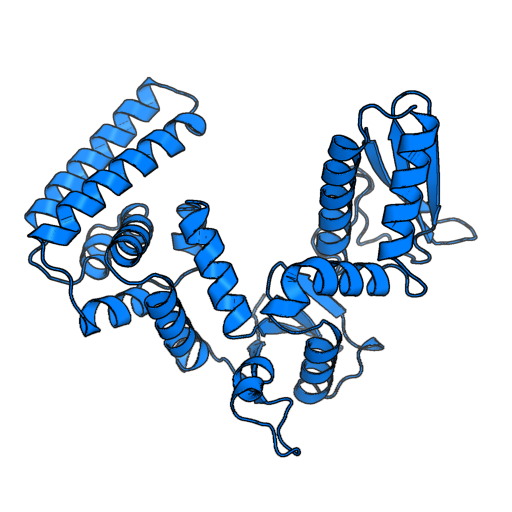 . GLY A 1 91 ? -21.180 -4.451 13.164 1.00 82.69 91 GLY A CA 1
ATOM 752 C C . GLY A 1 91 ? -21.322 -5.045 14.576 1.00 82.69 91 GLY A C 1
ATOM 753 O O . GLY A 1 91 ? -21.244 -4.342 15.590 1.00 82.69 91 GLY A O 1
ATOM 754 N N . ASN A 1 92 ? -21.543 -6.361 14.655 1.00 83.81 92 ASN A N 1
ATOM 755 C CA . ASN A 1 92 ? -21.632 -7.081 15.932 1.00 83.81 92 ASN A CA 1
ATOM 756 C C . ASN A 1 92 ? -20.286 -7.623 16.437 1.00 83.81 92 ASN A C 1
ATOM 758 O O . ASN A 1 92 ? -20.186 -7.915 17.630 1.00 83.81 92 ASN A O 1
ATOM 762 N N . ASP A 1 93 ? -19.264 -7.665 15.578 1.00 85.62 93 ASP A N 1
ATOM 763 C CA . ASP A 1 93 ? -18.003 -8.382 15.823 1.00 85.62 93 ASP A CA 1
ATOM 764 C C . ASP A 1 93 ? -16.856 -7.454 16.269 1.00 85.62 93 ASP A C 1
ATOM 766 O O . ASP A 1 93 ? -15.707 -7.867 16.412 1.00 85.62 93 ASP A O 1
ATOM 770 N N . GLY A 1 94 ? -17.147 -6.174 16.523 1.00 87.12 94 GLY A N 1
ATOM 771 C CA . GLY A 1 94 ? -16.160 -5.222 17.037 1.00 87.12 94 GLY A CA 1
ATOM 772 C C . GLY A 1 94 ? -15.045 -4.951 16.025 1.00 87.12 94 GLY A C 1
ATOM 773 O O . GLY A 1 94 ? -15.328 -4.661 14.865 1.00 87.12 94 GLY A O 1
ATOM 774 N N . LEU A 1 95 ? -13.780 -4.988 16.463 1.00 87.94 95 LEU A N 1
ATOM 775 C CA . LEU A 1 95 ? -12.632 -4.674 15.595 1.00 87.94 95 LEU A CA 1
ATOM 776 C C . LEU A 1 95 ? -12.457 -5.655 14.431 1.00 87.94 95 LEU A C 1
ATOM 778 O O . LEU A 1 95 ? -12.010 -5.246 13.365 1.00 87.94 95 LEU A O 1
ATOM 782 N N . GLU A 1 96 ? -12.861 -6.911 14.600 1.00 88.44 96 GLU A N 1
ATOM 783 C CA . GLU A 1 96 ? -12.852 -7.879 13.503 1.00 88.44 96 GLU A CA 1
ATOM 784 C C . GLU A 1 96 ? -13.906 -7.522 12.448 1.00 88.44 96 GLU A C 1
ATOM 786 O O . GLU A 1 96 ? -13.615 -7.491 11.255 1.00 88.44 96 GLU A O 1
ATOM 791 N N . GLY A 1 97 ? -15.107 -7.136 12.894 1.00 91.38 97 GLY A N 1
ATOM 792 C CA . GLY A 1 97 ? -16.143 -6.615 12.004 1.00 91.38 97 GLY A CA 1
ATOM 793 C C . GLY A 1 97 ? -15.690 -5.361 11.256 1.00 91.38 97 GLY A C 1
ATOM 794 O O . GLY A 1 97 ? -15.931 -5.259 10.055 1.00 91.38 97 GLY A O 1
ATOM 795 N N . LEU A 1 98 ? -14.971 -4.457 11.937 1.00 91.88 98 LEU A N 1
ATOM 796 C CA . LEU A 1 98 ? -14.364 -3.274 11.321 1.00 91.88 98 LEU A CA 1
ATOM 797 C C . LEU A 1 98 ? -13.406 -3.658 10.190 1.00 91.88 98 LEU A C 1
ATOM 799 O O . LEU A 1 98 ? -13.554 -3.150 9.082 1.00 91.88 98 LEU A O 1
ATOM 803 N N . GLN A 1 99 ? -12.445 -4.541 10.465 1.00 91.88 99 GLN A N 1
ATOM 804 C CA . GLN A 1 99 ? -11.448 -4.972 9.486 1.00 91.88 99 GLN A CA 1
ATOM 805 C C . GLN A 1 99 ? -12.112 -5.620 8.265 1.00 91.88 99 GLN A C 1
ATOM 807 O O . GLN A 1 99 ? -11.865 -5.198 7.137 1.00 91.88 99 GLN A O 1
ATOM 812 N N . ARG A 1 100 ? -13.040 -6.557 8.495 1.00 93.50 100 ARG A N 1
ATOM 813 C CA . ARG A 1 100 ? -13.809 -7.223 7.437 1.00 93.50 100 ARG A CA 1
ATOM 814 C C . ARG A 1 100 ? -14.601 -6.244 6.578 1.00 93.50 100 ARG A C 1
ATOM 816 O O . ARG A 1 100 ? -14.580 -6.335 5.356 1.00 93.50 100 ARG A O 1
ATOM 823 N N . ASN A 1 101 ? -15.321 -5.315 7.202 1.00 93.69 101 ASN A N 1
ATOM 824 C CA . ASN A 1 101 ? -16.178 -4.389 6.469 1.00 93.69 101 ASN A CA 1
ATOM 825 C C . ASN A 1 101 ? -15.368 -3.322 5.724 1.00 93.69 101 ASN A C 1
ATOM 827 O O . ASN A 1 101 ? -15.772 -2.920 4.637 1.00 93.69 101 ASN A O 1
ATOM 831 N N . LEU A 1 102 ? -14.232 -2.872 6.270 1.00 92.81 102 LEU A N 1
ATOM 832 C CA . LEU A 1 102 ? -13.310 -1.995 5.544 1.00 92.81 102 LEU A CA 1
ATOM 833 C C . LEU A 1 102 ? -12.728 -2.702 4.320 1.00 92.81 102 LEU A C 1
ATOM 835 O O . LEU A 1 102 ? -12.759 -2.130 3.236 1.00 92.81 102 LEU A O 1
ATOM 839 N N . TRP A 1 103 ? -12.276 -3.948 4.479 1.00 93.12 103 TRP A N 1
ATOM 840 C CA . TRP A 1 103 ? -11.758 -4.757 3.379 1.00 93.12 103 TRP A CA 1
ATOM 841 C C . TRP A 1 103 ? -12.802 -4.956 2.279 1.00 93.12 103 TRP A C 1
ATOM 843 O O . TRP A 1 103 ? -12.594 -4.560 1.134 1.00 93.12 103 TRP A O 1
ATOM 853 N N . ASN A 1 104 ? -13.966 -5.502 2.640 1.00 93.69 104 ASN A N 1
ATOM 854 C CA . ASN A 1 104 ? -15.015 -5.855 1.686 1.00 93.69 104 ASN A CA 1
ATOM 855 C C . ASN A 1 104 ? -15.583 -4.640 0.943 1.00 93.69 104 ASN A C 1
ATOM 857 O O . ASN A 1 104 ? -15.914 -4.756 -0.233 1.00 93.69 104 ASN A O 1
ATOM 861 N N . ASN A 1 105 ? -15.704 -3.490 1.616 1.00 90.81 105 ASN A N 1
ATOM 862 C CA . ASN A 1 105 ? -16.215 -2.266 0.995 1.00 90.81 105 ASN A CA 1
ATOM 863 C C . ASN A 1 105 ? -15.141 -1.495 0.216 1.00 90.81 105 ASN A C 1
ATOM 865 O O . ASN A 1 105 ? -15.497 -0.655 -0.606 1.00 90.81 105 ASN A O 1
ATOM 869 N N . GLY A 1 106 ? -13.861 -1.714 0.528 1.00 87.44 106 GLY A N 1
ATOM 870 C CA . GLY A 1 106 ? -12.737 -1.057 -0.130 1.00 87.44 106 GLY A CA 1
ATOM 871 C C . GLY A 1 106 ? -12.269 -1.835 -1.352 1.00 87.44 106 GLY A C 1
ATOM 872 O O . GLY A 1 106 ? -12.476 -1.400 -2.479 1.00 87.44 106 GLY A O 1
ATOM 873 N N . VAL A 1 107 ? -11.653 -2.992 -1.113 1.00 89.56 107 VAL A N 1
ATOM 874 C CA . VAL A 1 107 ? -10.912 -3.756 -2.131 1.00 89.56 107 VAL A CA 1
ATOM 875 C C . VAL A 1 107 ? -11.528 -5.121 -2.436 1.00 89.56 107 VAL A C 1
ATOM 877 O O . VAL A 1 107 ? -11.214 -5.716 -3.463 1.00 89.56 107 VAL A O 1
ATOM 880 N N . GLY A 1 108 ? -12.433 -5.620 -1.586 1.00 88.81 108 GLY A N 1
ATOM 881 C CA . GLY A 1 108 ? -12.855 -7.024 -1.607 1.00 88.81 108 GLY A CA 1
ATOM 882 C C . GLY A 1 108 ? -13.471 -7.513 -2.922 1.00 88.81 108 GLY A C 1
ATOM 883 O O . GLY A 1 108 ? -13.282 -8.668 -3.282 1.00 88.81 108 GLY A O 1
ATOM 884 N N . SER A 1 109 ? -14.153 -6.654 -3.688 1.00 88.19 109 SER A N 1
ATOM 885 C CA . SER A 1 109 ? -14.679 -7.039 -5.009 1.00 88.19 109 SER A CA 1
ATOM 886 C C . SER A 1 109 ? 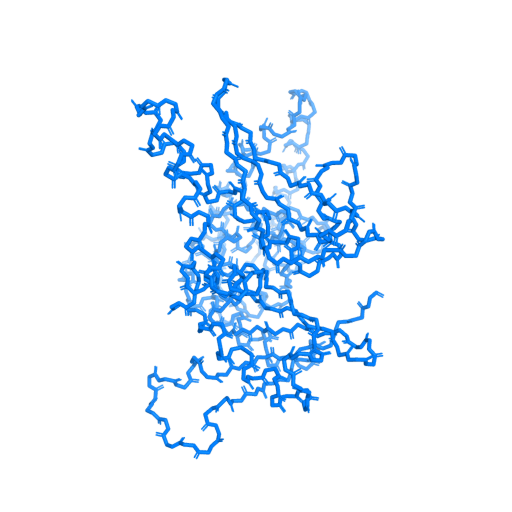-13.602 -7.260 -6.073 1.00 88.19 109 SER A C 1
ATOM 888 O O . SER A 1 109 ? -13.886 -7.882 -7.094 1.00 88.19 109 SER A O 1
ATOM 890 N N . SER A 1 110 ? -12.406 -6.713 -5.863 1.00 88.50 110 SER A N 1
ATOM 891 C CA . SER A 1 110 ? -11.304 -6.738 -6.826 1.00 88.50 110 SER A CA 1
ATOM 892 C C . SER A 1 110 ? -10.249 -7.783 -6.458 1.00 88.50 110 SER A C 1
ATOM 894 O O . SER A 1 110 ? -9.743 -8.470 -7.342 1.00 88.50 110 SER A O 1
ATOM 896 N N . VAL A 1 111 ? -9.960 -7.932 -5.159 1.00 91.44 111 VAL A N 1
ATOM 897 C CA . VAL A 1 111 ? -8.902 -8.828 -4.644 1.00 91.44 111 VAL A CA 1
ATOM 898 C C . VAL A 1 111 ? -9.427 -10.112 -3.994 1.00 91.44 111 VAL A C 1
ATOM 900 O O . VAL A 1 111 ? -8.647 -10.995 -3.673 1.00 91.44 111 VAL A O 1
ATOM 903 N N . GLY A 1 112 ? -10.740 -10.228 -3.775 1.00 90.44 112 GLY A N 1
ATOM 904 C CA . GLY A 1 112 ? -11.353 -11.317 -3.008 1.00 90.44 112 GLY A CA 1
ATOM 905 C C . GLY A 1 112 ? -11.871 -10.843 -1.651 1.00 90.44 112 GLY A C 1
ATOM 906 O O . GLY A 1 112 ? -11.313 -9.937 -1.019 1.00 90.44 112 GLY A O 1
ATOM 907 N N . PHE A 1 113 ? -12.981 -11.420 -1.186 1.00 93.31 113 PHE A N 1
ATOM 908 C CA . PHE A 1 113 ? -13.594 -10.983 0.064 1.00 93.31 113 PHE A CA 1
ATOM 909 C C . PHE A 1 113 ? -12.791 -11.472 1.270 1.00 93.31 113 PHE A C 1
ATOM 911 O O . PHE A 1 113 ? -12.083 -12.474 1.225 1.00 93.31 113 PHE A O 1
ATOM 918 N N . TYR A 1 114 ? -12.942 -10.774 2.394 1.00 94.25 114 TYR A N 1
ATOM 919 C CA . TYR A 1 114 ? -12.213 -11.057 3.631 1.00 94.25 114 TYR A CA 1
ATOM 920 C C . TYR A 1 114 ? -12.325 -12.529 4.055 1.00 94.25 114 TYR A C 1
ATOM 922 O O . TYR A 1 114 ? -11.341 -13.137 4.453 1.00 94.25 114 TYR A O 1
ATOM 930 N N . GLU A 1 115 ? -13.518 -13.116 3.943 1.00 93.56 115 GLU A N 1
ATOM 931 C CA . GLU A 1 115 ? -13.766 -14.509 4.336 1.00 93.56 115 GLU A CA 1
ATOM 932 C C . GLU A 1 115 ? -13.052 -15.527 3.430 1.00 93.56 115 GLU A C 1
ATOM 934 O O . GLU A 1 115 ? -12.736 -16.626 3.890 1.00 93.56 115 GLU A O 1
ATOM 939 N N . ASP A 1 116 ? -12.750 -15.165 2.180 1.00 93.75 116 ASP A N 1
ATOM 940 C CA . ASP A 1 116 ? -11.987 -16.016 1.264 1.00 93.75 116 ASP A CA 1
ATOM 941 C C . ASP A 1 116 ? -10.518 -16.069 1.709 1.00 93.75 116 ASP A C 1
ATOM 943 O O . ASP A 1 116 ? -9.970 -17.160 1.875 1.00 93.75 116 ASP A O 1
ATOM 947 N N . PHE A 1 117 ? -9.935 -14.913 2.058 1.00 95.25 117 PHE A N 1
ATOM 948 C CA . PHE A 1 117 ? -8.609 -14.835 2.687 1.00 95.25 117 PHE A CA 1
ATOM 949 C C . PHE A 1 117 ? -8.558 -15.616 4.000 1.00 95.25 117 PHE A C 1
ATOM 951 O O . PHE A 1 117 ? -7.645 -16.413 4.204 1.00 95.25 117 PHE A O 1
ATOM 958 N N . ILE A 1 118 ? -9.545 -15.441 4.890 1.00 95.38 118 ILE A N 1
ATOM 959 C CA . ILE A 1 118 ? -9.584 -16.196 6.152 1.00 95.38 118 ILE A CA 1
ATOM 960 C C . ILE A 1 118 ? -9.641 -17.700 5.881 1.00 95.38 118 ILE A C 1
ATOM 962 O O . ILE A 1 118 ? -8.921 -18.465 6.520 1.00 95.38 118 ILE A O 1
ATOM 966 N N . SER A 1 119 ? -10.453 -18.130 4.917 1.00 94.75 119 SER A N 1
ATOM 967 C CA . SER A 1 119 ? -10.567 -19.542 4.551 1.00 94.75 119 SER A CA 1
ATOM 968 C C . SER A 1 119 ? -9.260 -20.102 3.988 1.00 94.75 119 SER A C 1
ATOM 970 O O . SER A 1 119 ? -8.880 -21.219 4.346 1.00 94.75 119 SER A O 1
ATOM 972 N N . ALA A 1 120 ? -8.560 -19.341 3.144 1.00 94.81 120 ALA A N 1
ATOM 973 C CA . ALA A 1 120 ? -7.257 -19.720 2.610 1.00 94.81 120 ALA A CA 1
ATOM 974 C C . ALA A 1 120 ? -6.211 -19.820 3.731 1.00 94.81 120 ALA A C 1
ATOM 976 O O . ALA A 1 120 ? -5.548 -20.846 3.860 1.00 94.81 120 ALA A O 1
ATOM 977 N N . ILE A 1 121 ? -6.148 -18.821 4.617 1.00 95.75 121 ILE A N 1
ATOM 978 C CA . ILE A 1 121 ? -5.245 -18.791 5.775 1.00 95.75 121 ILE A CA 1
ATOM 979 C C . ILE A 1 121 ? -5.485 -19.980 6.713 1.00 95.75 121 ILE A C 1
ATOM 981 O O . ILE A 1 121 ? -4.529 -20.629 7.143 1.00 95.75 121 ILE A O 1
ATOM 985 N N . GLU A 1 122 ? -6.741 -20.294 7.051 1.00 95.50 122 GLU A N 1
ATOM 986 C CA . GLU A 1 122 ? -7.046 -21.432 7.929 1.00 95.50 122 GLU A CA 1
ATOM 987 C C . GLU A 1 122 ? -6.626 -22.768 7.303 1.00 95.50 122 GLU A C 1
ATOM 989 O O . GLU A 1 122 ? -6.147 -23.660 8.006 1.00 95.50 122 GLU A O 1
ATOM 994 N N . LYS A 1 123 ? -6.820 -22.922 5.987 1.00 93.44 123 LYS A N 1
ATOM 995 C CA . LYS A 1 123 ? -6.435 -24.139 5.264 1.00 93.44 123 LYS A CA 1
ATOM 996 C C . LYS A 1 123 ? -4.916 -24.271 5.148 1.00 93.44 123 LYS A C 1
ATOM 998 O O . LYS A 1 123 ? -4.408 -25.352 5.425 1.00 93.44 123 LYS A O 1
ATOM 1003 N N . PHE A 1 124 ? -4.224 -23.193 4.779 1.00 94.62 124 PHE A N 1
ATOM 1004 C CA . PHE A 1 124 ? -2.770 -23.153 4.634 1.00 94.62 124 PHE A CA 1
ATOM 1005 C C . PHE A 1 124 ? -2.066 -23.412 5.971 1.00 94.62 124 PHE A C 1
ATOM 1007 O O . PHE A 1 124 ? -1.250 -24.320 6.094 1.00 94.62 124 PHE A O 1
ATOM 1014 N N . SER A 1 125 ? -2.438 -22.660 7.010 1.00 94.31 125 SER A N 1
ATOM 1015 C CA . SER A 1 125 ? -1.762 -22.717 8.313 1.00 94.31 125 SER A CA 1
ATOM 1016 C C . SER A 1 125 ? -2.207 -23.888 9.198 1.00 94.31 125 SER A C 1
ATOM 1018 O O . SER A 1 125 ? -1.526 -24.237 10.160 1.00 94.31 125 SER A O 1
ATOM 1020 N N . GLY A 1 126 ? -3.383 -24.470 8.934 1.00 95.06 126 GLY A N 1
ATOM 1021 C CA . GLY A 1 126 ? -4.006 -25.490 9.782 1.00 95.06 126 GLY A CA 1
ATOM 1022 C C . GLY A 1 126 ? -4.607 -24.960 11.093 1.00 95.06 126 GLY A C 1
ATOM 1023 O O . GLY A 1 126 ? -5.173 -25.741 11.867 1.00 95.06 126 GLY A O 1
ATOM 1024 N N . PHE A 1 127 ? -4.527 -23.652 11.355 1.00 96.94 127 PHE A N 1
ATOM 1025 C CA . PHE A 1 127 ? -5.093 -23.011 12.542 1.00 96.94 127 PHE A CA 1
ATOM 1026 C C . PHE A 1 127 ? -6.465 -22.406 12.272 1.00 96.94 127 PHE A C 1
ATOM 1028 O O . PHE A 1 127 ? -6.804 -22.030 11.155 1.00 96.94 127 PHE A O 1
ATOM 1035 N N . LYS A 1 128 ? -7.266 -22.264 13.329 1.00 96.25 128 LYS A N 1
ATOM 1036 C CA . LYS A 1 128 ? -8.519 -21.510 13.266 1.00 96.25 128 LYS A CA 1
ATOM 1037 C C . LYS A 1 128 ? -8.287 -20.015 13.428 1.00 96.25 128 LYS A C 1
ATOM 1039 O O . LYS A 1 128 ? -7.396 -19.593 14.160 1.00 96.25 128 LYS A O 1
ATOM 1044 N N . ARG A 1 129 ? -9.157 -19.208 12.819 1.00 92.62 129 ARG A N 1
ATOM 1045 C CA . ARG A 1 129 ? -9.138 -17.738 12.818 1.00 92.62 129 ARG A CA 1
ATOM 1046 C C . ARG A 1 129 ? -8.910 -17.125 14.197 1.00 92.62 129 ARG A C 1
ATOM 1048 O O . ARG A 1 129 ? -8.188 -16.139 14.322 1.00 92.62 129 ARG A O 1
ATOM 1055 N N . ASN A 1 130 ? -9.513 -17.703 15.235 1.00 91.62 130 ASN A N 1
ATOM 1056 C CA . ASN A 1 130 ? -9.409 -17.231 16.619 1.00 91.62 130 ASN A CA 1
ATOM 1057 C C . ASN A 1 130 ? -8.060 -17.543 17.298 1.00 91.62 130 ASN A C 1
ATOM 1059 O O . ASN A 1 130 ? -7.804 -17.038 18.390 1.00 91.62 130 ASN A O 1
ATOM 1063 N N . GLN A 1 131 ? -7.223 -18.379 16.683 1.00 94.56 131 GLN A N 1
ATOM 1064 C CA . GLN A 1 131 ? -5.859 -18.689 17.117 1.00 94.56 131 GLN A CA 1
ATOM 1065 C C . GLN A 1 131 ? -4.821 -17.804 16.416 1.00 94.56 131 GLN A C 1
ATOM 1067 O O . GLN A 1 131 ? -3.675 -17.752 16.853 1.00 94.56 131 GLN A O 1
ATOM 1072 N N . LEU A 1 132 ? -5.222 -17.108 15.353 1.00 94.38 132 LEU A N 1
ATOM 1073 C CA . LEU A 1 132 ? -4.348 -16.316 14.502 1.00 94.38 132 LEU A CA 1
ATOM 1074 C C . LEU A 1 132 ? -4.463 -14.829 14.828 1.00 94.38 132 LEU A C 1
ATOM 1076 O O . LEU A 1 132 ? -5.549 -14.311 15.116 1.00 94.38 132 LEU A O 1
ATOM 1080 N N . LYS A 1 133 ? -3.336 -14.126 14.728 1.00 92.56 133 LYS A N 1
ATOM 1081 C CA . LYS A 1 133 ? -3.336 -12.664 14.644 1.00 92.56 133 LYS A CA 1
ATOM 1082 C C . LYS A 1 133 ? -3.321 -12.287 13.178 1.00 92.56 133 LYS A C 1
ATOM 1084 O O . LYS A 1 133 ? -2.398 -12.700 12.498 1.00 92.56 133 LYS A O 1
ATOM 1089 N N . ILE A 1 134 ? -4.331 -11.567 12.702 1.00 93.06 1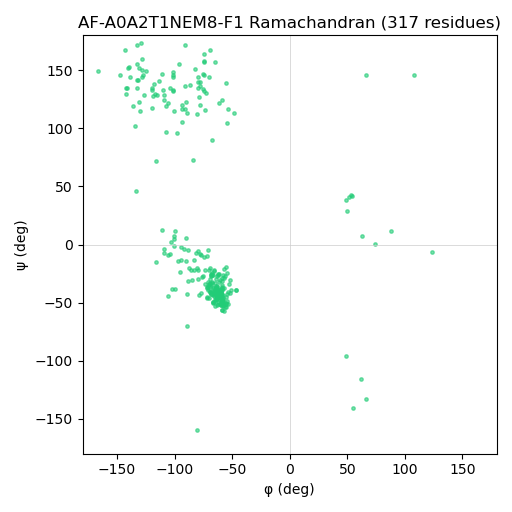34 ILE A N 1
ATOM 1090 C CA . ILE A 1 134 ? -4.482 -11.247 11.277 1.00 93.06 134 ILE A CA 1
ATOM 1091 C C . ILE A 1 134 ? -4.641 -9.745 11.131 1.00 93.06 134 ILE A C 1
ATOM 1093 O O . ILE A 1 134 ? -5.522 -9.153 11.760 1.00 93.06 134 ILE A O 1
ATOM 1097 N N . SER A 1 135 ? -3.831 -9.165 10.260 1.00 92.06 135 SER A N 1
ATOM 1098 C CA . SER A 1 135 ? -3.831 -7.755 9.898 1.00 92.06 135 SER A CA 1
ATOM 1099 C C . SER A 1 135 ? -4.106 -7.654 8.404 1.00 92.06 135 SER A C 1
ATOM 1101 O O . SER A 1 135 ? -3.537 -8.402 7.622 1.00 92.06 135 SER A O 1
ATOM 1103 N N . SER A 1 136 ? -4.985 -6.749 7.990 1.00 90.44 136 SER A N 1
ATOM 1104 C CA . SER A 1 136 ? -5.179 -6.439 6.571 1.00 90.44 136 SER A CA 1
ATOM 1105 C C . SER A 1 136 ? -4.446 -5.148 6.244 1.00 90.44 136 SER A C 1
ATOM 1107 O O . SER A 1 136 ? -4.625 -4.160 6.970 1.00 90.44 136 SER A O 1
ATOM 1109 N N . TYR A 1 137 ? -3.694 -5.140 5.153 1.00 82.31 137 TYR A N 1
ATOM 1110 C CA . TYR A 1 137 ? -2.953 -3.983 4.680 1.00 82.31 137 TYR A CA 1
ATOM 1111 C C . TYR A 1 137 ? -3.242 -3.766 3.198 1.00 82.31 137 TYR A C 1
ATOM 1113 O O . TYR A 1 137 ? -2.897 -4.605 2.383 1.00 82.31 137 TYR A O 1
ATOM 1121 N N . GLU A 1 138 ? -3.892 -2.648 2.869 1.00 85.06 138 GLU A N 1
ATOM 1122 C CA . GLU A 1 138 ? -4.237 -2.264 1.491 1.00 85.06 138 GLU A CA 1
ATOM 1123 C C . GLU A 1 138 ? -4.902 -3.396 0.691 1.00 85.06 138 GLU A C 1
ATOM 1125 O O . GLU A 1 138 ? -6.113 -3.587 0.826 1.00 85.06 138 GLU A O 1
ATOM 1130 N N . TYR A 1 139 ? -4.110 -4.132 -0.091 1.00 92.19 139 TYR A N 1
ATOM 1131 C CA . TYR A 1 139 ? -4.522 -5.189 -1.011 1.00 92.19 139 TYR A CA 1
ATOM 1132 C C . TYR A 1 139 ? -4.142 -6.610 -0.561 1.00 92.19 139 TYR A C 1
ATOM 1134 O O . TYR A 1 139 ? -4.564 -7.570 -1.203 1.00 92.19 139 TYR A O 1
ATOM 1142 N N . SER A 1 140 ? -3.425 -6.758 0.560 1.00 93.94 140 SER A N 1
ATOM 1143 C CA . SER A 1 140 ? -2.944 -8.034 1.103 1.00 93.94 140 SER A CA 1
ATOM 1144 C C . SER A 1 140 ? -3.293 -8.216 2.592 1.00 93.94 140 SER A C 1
ATOM 1146 O O . SER A 1 140 ? -3.845 -7.332 3.267 1.00 93.94 140 SER A O 1
ATOM 1148 N N . MET A 1 141 ? -3.016 -9.403 3.135 1.00 94.94 141 MET A N 1
ATOM 1149 C CA . MET A 1 141 ? -3.130 -9.673 4.569 1.00 94.94 141 MET A CA 1
ATOM 1150 C C . MET A 1 141 ? -1.855 -10.292 5.112 1.00 94.94 141 MET A C 1
ATOM 1152 O O . MET A 1 141 ? -1.259 -11.152 4.485 1.00 94.94 141 MET A O 1
ATOM 1156 N N . ASP A 1 142 ? -1.512 -9.936 6.340 1.00 94.81 142 ASP A N 1
ATOM 1157 C CA . ASP A 1 142 ? -0.471 -10.610 7.097 1.00 94.81 142 ASP A CA 1
ATOM 1158 C C . ASP A 1 142 ? -1.097 -11.384 8.262 1.00 94.81 142 ASP A C 1
ATOM 1160 O O . ASP A 1 142 ? -2.082 -10.943 8.875 1.00 94.81 142 ASP A O 1
ATOM 1164 N N . PHE A 1 143 ? -0.508 -12.522 8.629 1.00 95.12 143 PHE A N 1
ATOM 1165 C CA . PHE A 1 143 ? -0.904 -13.245 9.830 1.00 95.12 143 PHE A CA 1
ATOM 1166 C C . PHE A 1 143 ? 0.266 -13.821 10.624 1.00 95.12 143 PHE A C 1
ATOM 1168 O O . PHE A 1 143 ? 1.331 -14.125 10.101 1.00 95.12 143 PHE A O 1
ATOM 1175 N N . THR A 1 144 ? 0.054 -13.982 11.930 1.00 95.44 144 THR A N 1
ATOM 1176 C CA . THR 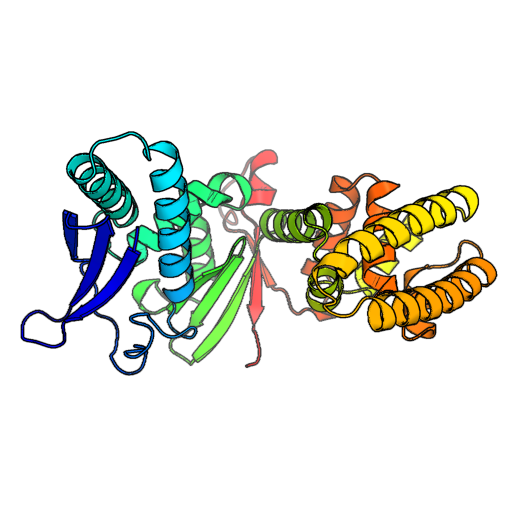A 1 144 ? 0.990 -14.654 12.837 1.00 95.44 144 THR A CA 1
ATOM 1177 C C . THR A 1 144 ? 0.351 -15.900 13.434 1.00 95.44 144 THR A C 1
ATOM 1179 O O . THR A 1 144 ? -0.750 -15.823 14.001 1.00 95.44 144 THR A O 1
ATOM 1182 N N . THR A 1 145 ? 1.055 -17.029 13.353 1.00 95.88 145 THR A N 1
ATOM 1183 C CA . THR A 1 145 ? 0.638 -18.292 13.978 1.00 95.88 145 THR A CA 1
ATOM 1184 C C . THR A 1 145 ? 0.847 -18.269 15.502 1.00 95.88 145 THR A C 1
ATOM 1186 O O . THR A 1 145 ? 1.576 -17.414 16.022 1.00 95.88 145 THR A O 1
ATOM 1189 N N . PRO A 1 146 ? 0.237 -19.195 16.270 1.00 95.56 146 PRO A N 1
ATOM 1190 C CA . PRO A 1 146 ? 0.509 -19.342 17.703 1.00 95.56 146 PRO A CA 1
ATOM 1191 C C . PRO A 1 146 ? 1.986 -19.585 18.041 1.00 95.56 146 PRO A C 1
ATOM 1193 O O . PRO A 1 146 ? 2.434 -19.220 19.129 1.00 95.56 146 PRO A O 1
ATOM 1196 N N . GLU A 1 147 ? 2.736 -20.179 17.115 1.00 93.62 147 GLU A N 1
ATOM 1197 C CA . GLU A 1 147 ? 4.172 -20.442 17.221 1.00 93.62 147 GLU A CA 1
ATOM 1198 C C . GLU A 1 147 ? 5.020 -19.185 16.985 1.00 93.62 147 GLU A C 1
ATOM 1200 O O . GLU A 1 147 ? 6.220 -19.202 17.250 1.00 93.62 147 GLU A O 1
ATOM 1205 N N . GLY A 1 148 ? 4.404 -18.085 16.545 1.00 92.88 148 GLY A N 1
ATOM 1206 C CA . GLY A 1 148 ? 5.080 -16.819 16.285 1.00 92.88 148 GLY A CA 1
ATOM 1207 C C . GLY A 1 148 ? 5.650 -16.689 14.875 1.00 92.88 148 GLY A C 1
ATOM 1208 O O . GLY A 1 148 ? 6.405 -15.750 14.644 1.00 92.88 148 GLY A O 1
ATOM 1209 N N . ILE A 1 149 ? 5.296 -17.588 13.952 1.00 94.25 149 ILE A N 1
ATOM 1210 C CA . ILE A 1 149 ? 5.711 -17.497 12.547 1.00 94.25 149 ILE A CA 1
ATOM 1211 C C . ILE A 1 149 ? 4.840 -16.459 11.842 1.00 94.25 149 ILE A C 1
ATOM 1213 O O .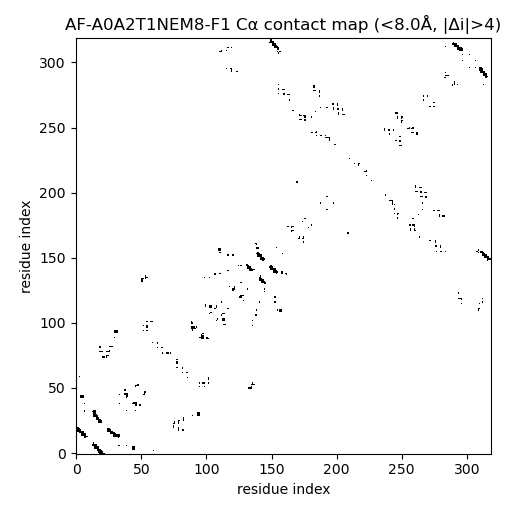 ILE A 1 149 ? 3.625 -16.424 12.066 1.00 94.25 149 ILE A O 1
ATOM 1217 N N . TYR A 1 150 ? 5.462 -15.603 11.033 1.00 94.75 150 TYR A N 1
ATOM 1218 C CA . TYR A 1 150 ? 4.816 -14.493 10.344 1.00 94.75 150 TYR A CA 1
ATOM 1219 C C . TYR A 1 150 ? 4.724 -14.761 8.849 1.00 94.75 150 TYR A C 1
ATOM 1221 O O . TYR A 1 150 ? 5.720 -15.085 8.211 1.00 94.75 150 TYR A O 1
ATOM 1229 N N . TYR A 1 151 ? 3.524 -14.606 8.308 1.00 95.38 151 TYR A N 1
ATOM 1230 C CA . TYR A 1 151 ? 3.226 -14.858 6.909 1.00 95.38 151 TYR A CA 1
ATOM 1231 C C . TYR A 1 151 ? 2.536 -13.657 6.285 1.00 95.38 151 TYR A C 1
ATOM 1233 O O . TYR A 1 151 ? 1.707 -13.008 6.926 1.00 95.38 151 TYR A O 1
ATOM 1241 N N . GLU A 1 152 ? 2.836 -13.436 5.015 1.00 95.25 152 GLU A N 1
ATOM 1242 C CA . GLU A 1 152 ? 2.074 -12.589 4.108 1.00 95.25 152 GLU A CA 1
ATOM 1243 C C . GLU A 1 152 ? 1.199 -13.449 3.204 1.00 95.25 152 GLU A C 1
ATOM 1245 O O . GLU A 1 152 ? 1.588 -14.553 2.817 1.00 95.25 152 GLU A O 1
ATOM 1250 N N . VAL A 1 153 ? 0.025 -12.922 2.870 1.00 95.56 153 VAL A N 1
ATOM 1251 C CA . VAL A 1 153 ? -0.935 -13.503 1.938 1.00 95.56 153 VAL A CA 1
ATOM 1252 C C . VAL A 1 153 ? -1.366 -12.450 0.944 1.00 95.56 153 VAL A C 1
ATOM 1254 O O . VAL A 1 153 ? -1.925 -11.420 1.326 1.00 95.56 153 VAL A O 1
ATOM 1257 N N . ASP A 1 154 ? -1.167 -12.748 -0.329 1.00 95.19 154 ASP A N 1
ATOM 1258 C CA . ASP A 1 154 ? -1.539 -11.870 -1.428 1.00 95.19 154 ASP A CA 1
ATOM 1259 C C . ASP A 1 154 ? -2.280 -12.651 -2.522 1.00 95.19 154 ASP A C 1
ATOM 1261 O O . ASP A 1 154 ? -2.401 -13.878 -2.488 1.00 95.19 154 ASP A O 1
ATOM 1265 N N . THR A 1 155 ? -2.809 -11.922 -3.493 1.00 94.31 155 THR A N 1
ATOM 1266 C CA . THR A 1 155 ? -3.415 -12.455 -4.712 1.00 94.31 155 THR A CA 1
ATOM 1267 C C . THR A 1 155 ? -2.783 -11.767 -5.909 1.00 94.31 155 THR A C 1
ATOM 1269 O O . THR A 1 155 ? -2.250 -10.664 -5.790 1.00 94.31 155 THR A O 1
ATOM 1272 N N . HIS A 1 156 ? -2.890 -12.380 -7.087 1.00 93.62 156 HIS A N 1
ATOM 1273 C CA . HIS A 1 156 ? -2.415 -11.753 -8.322 1.00 93.62 156 HIS A CA 1
ATOM 1274 C C . HIS A 1 156 ? -3.060 -10.371 -8.538 1.00 93.62 156 HIS A C 1
ATOM 1276 O O . HIS A 1 156 ? -2.360 -9.363 -8.642 1.00 93.62 156 HIS A O 1
ATOM 1282 N N . ASN A 1 157 ? -4.391 -10.295 -8.439 1.00 93.56 157 ASN A N 1
ATOM 1283 C CA . ASN A 1 157 ? -5.123 -9.030 -8.538 1.00 93.56 157 ASN A CA 1
ATOM 1284 C C . ASN A 1 157 ? -4.736 -8.019 -7.447 1.00 93.56 157 ASN A C 1
ATOM 1286 O O . ASN A 1 157 ? -4.692 -6.820 -7.718 1.00 93.56 157 ASN A O 1
ATOM 1290 N N . GLY A 1 158 ? -4.503 -8.483 -6.214 1.00 94.38 158 GLY A N 1
ATOM 1291 C CA . GLY A 1 158 ? -4.077 -7.636 -5.100 1.00 94.38 158 GLY A CA 1
ATOM 1292 C C . GLY A 1 158 ? -2.743 -6.961 -5.386 1.00 94.38 158 GLY A C 1
ATOM 1293 O O . GLY A 1 158 ? -2.654 -5.732 -5.343 1.00 94.38 158 GLY A O 1
ATOM 1294 N N . HIS A 1 159 ? -1.751 -7.750 -5.791 1.00 95.00 159 HIS A N 1
ATOM 1295 C CA . HIS A 1 159 ? -0.431 -7.240 -6.133 1.00 95.00 159 HIS A CA 1
ATOM 1296 C C . HIS A 1 159 ? -0.453 -6.334 -7.372 1.00 95.00 159 HIS A C 1
ATOM 1298 O O . HIS A 1 159 ? 0.171 -5.275 -7.378 1.00 95.00 159 HIS A O 1
ATOM 1304 N N . SER A 1 160 ? -1.231 -6.686 -8.398 1.00 95.19 160 SER A N 1
ATOM 1305 C CA . SER A 1 160 ? -1.390 -5.856 -9.597 1.00 95.19 160 SER A CA 1
ATOM 1306 C C . SER A 1 160 ? -1.974 -4.476 -9.261 1.00 95.19 160 SER A C 1
ATOM 1308 O O . SER A 1 160 ? -1.446 -3.451 -9.695 1.00 95.19 160 SER A O 1
ATOM 1310 N N . LEU A 1 161 ? -3.013 -4.415 -8.416 1.00 94.88 161 LEU A N 1
ATOM 1311 C CA . LEU A 1 161 ? -3.587 -3.145 -7.955 1.00 94.88 161 LEU A CA 1
ATOM 1312 C C . LEU A 1 161 ? -2.606 -2.33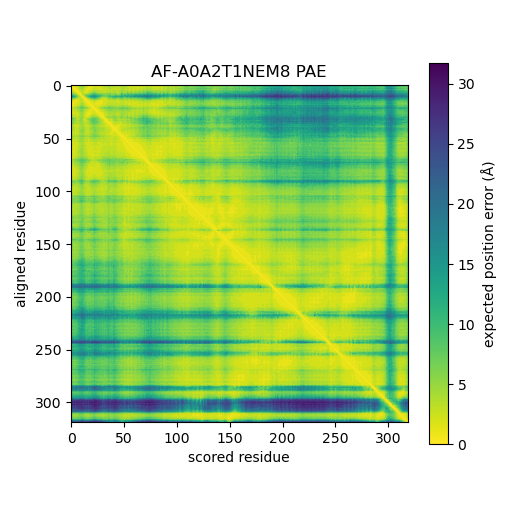0 -7.113 1.00 94.88 161 LEU A C 1
ATOM 1314 O O . LEU A 1 161 ? -2.518 -1.119 -7.306 1.00 94.88 161 LEU A O 1
ATOM 1318 N N . PHE A 1 162 ? -1.854 -2.986 -6.228 1.00 94.88 162 PHE A N 1
ATOM 1319 C CA . PHE A 1 162 ? -0.795 -2.344 -5.455 1.00 94.88 162 PHE A CA 1
ATOM 1320 C C . PHE A 1 162 ? 0.228 -1.659 -6.372 1.00 94.88 162 PHE A C 1
ATOM 1322 O O . PHE A 1 162 ? 0.452 -0.454 -6.264 1.00 94.88 162 PHE A O 1
ATOM 1329 N N . LEU A 1 163 ? 0.783 -2.393 -7.339 1.00 95.19 163 LEU A N 1
ATOM 1330 C CA . LEU A 1 163 ? 1.754 -1.856 -8.295 1.00 95.19 163 LEU A CA 1
ATOM 1331 C C . LEU A 1 163 ? 1.165 -0.727 -9.149 1.00 95.19 163 LEU A C 1
ATOM 1333 O O . LEU A 1 163 ? 1.821 0.293 -9.377 1.00 95.19 163 LEU A O 1
ATOM 1337 N N . LYS A 1 164 ? -0.088 -0.877 -9.595 1.00 95.44 164 LYS A N 1
ATOM 1338 C CA . LYS A 1 164 ? -0.799 0.151 -10.362 1.00 95.44 164 LYS A CA 1
ATOM 1339 C C . LYS A 1 164 ? -0.934 1.448 -9.573 1.00 95.44 164 LYS A C 1
ATOM 1341 O O . LYS A 1 164 ? -0.686 2.523 -10.120 1.00 95.44 164 LYS A O 1
ATOM 1346 N N . ASP A 1 165 ? -1.291 1.355 -8.296 1.00 93.75 165 ASP A N 1
ATOM 1347 C CA . ASP A 1 165 ? -1.420 2.513 -7.416 1.00 93.75 165 ASP A CA 1
ATOM 1348 C C . ASP A 1 165 ? -0.081 3.219 -7.195 1.00 93.75 165 ASP A C 1
ATOM 1350 O O . ASP A 1 165 ? -0.053 4.454 -7.237 1.00 93.75 165 ASP A O 1
ATOM 1354 N N . LEU A 1 166 ? 1.021 2.474 -7.033 1.00 93.00 166 LEU A N 1
ATOM 1355 C CA . LEU A 1 166 ? 2.363 3.055 -6.910 1.00 93.00 166 LEU A CA 1
ATOM 1356 C C . LEU A 1 166 ? 2.734 3.887 -8.148 1.00 93.00 166 LEU A C 1
ATOM 1358 O O . LEU A 1 166 ? 3.178 5.036 -8.051 1.00 93.00 166 LEU A O 1
ATOM 1362 N N . VAL A 1 167 ? 2.507 3.319 -9.333 1.00 92.62 167 VAL A N 1
ATOM 1363 C CA . VAL A 1 167 ? 2.836 3.950 -10.617 1.00 92.62 167 VAL A CA 1
ATOM 1364 C C . VAL A 1 167 ? 1.969 5.185 -10.854 1.00 92.62 167 VAL A C 1
ATOM 1366 O O . VAL A 1 167 ? 2.493 6.270 -11.105 1.00 92.62 167 VAL A O 1
ATOM 1369 N N . LEU A 1 168 ? 0.645 5.064 -10.713 1.00 91.75 168 LEU A N 1
ATOM 1370 C CA . LEU A 1 168 ? -0.283 6.173 -10.962 1.00 91.75 168 LEU A CA 1
ATOM 1371 C C . LEU A 1 168 ? -0.138 7.304 -9.936 1.00 91.75 168 LEU A C 1
ATOM 1373 O O . LEU A 1 168 ? -0.311 8.480 -10.274 1.00 91.75 168 LEU A O 1
ATOM 1377 N N . SER A 1 169 ? 0.220 6.975 -8.694 1.00 89.50 169 SER A N 1
ATOM 1378 C CA . SER A 1 169 ? 0.461 7.964 -7.638 1.00 89.50 169 SER A CA 1
ATOM 1379 C C . SER A 1 169 ? 1.839 8.620 -7.729 1.00 89.50 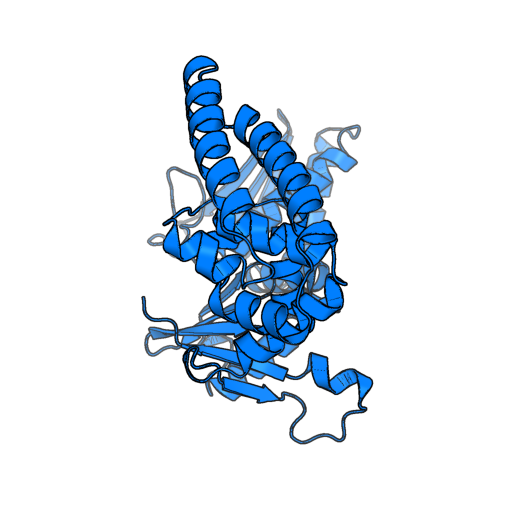169 SER A C 1
ATOM 1381 O O . SER A 1 169 ? 2.095 9.577 -6.997 1.00 89.50 169 SER A O 1
ATOM 1383 N N . HIS A 1 170 ? 2.701 8.163 -8.646 1.00 88.56 170 HIS A N 1
ATOM 1384 C CA . HIS A 1 170 ? 4.072 8.645 -8.812 1.00 88.56 170 HIS A CA 1
ATOM 1385 C C . HIS A 1 170 ? 4.870 8.580 -7.496 1.00 88.56 170 HIS A C 1
ATOM 1387 O O . HIS A 1 170 ? 5.610 9.504 -7.148 1.00 88.56 170 HIS A O 1
ATOM 1393 N N . THR A 1 171 ? 4.705 7.494 -6.738 1.00 89.25 171 THR A N 1
ATOM 1394 C CA . THR A 1 171 ? 5.422 7.232 -5.482 1.00 89.25 171 THR A CA 1
ATOM 1395 C C . THR A 1 171 ? 6.783 6.608 -5.801 1.00 89.25 171 THR A C 1
ATOM 1397 O O . THR A 1 171 ? 6.975 5.401 -5.698 1.00 89.25 171 THR A O 1
ATOM 1400 N N . TYR A 1 172 ? 7.709 7.426 -6.319 1.00 91.44 172 TYR A N 1
ATOM 1401 C CA . TYR A 1 172 ? 8.985 6.965 -6.893 1.00 91.44 172 TYR A CA 1
ATOM 1402 C C . TYR A 1 172 ? 9.858 6.177 -5.911 1.00 91.44 172 TYR A C 1
ATOM 1404 O O . TYR A 1 172 ? 10.490 5.201 -6.316 1.00 91.44 172 TYR A O 1
ATOM 1412 N N . ASP A 1 173 ? 9.900 6.602 -4.647 1.00 89.94 173 ASP A N 1
ATOM 1413 C CA . ASP A 1 173 ? 10.694 5.933 -3.615 1.00 89.94 173 ASP A CA 1
ATOM 1414 C C . ASP A 1 173 ? 10.114 4.540 -3.335 1.00 89.94 173 ASP A C 1
ATOM 1416 O O . ASP A 1 173 ? 10.854 3.561 -3.312 1.00 89.94 173 ASP A O 1
ATOM 1420 N N . GLU A 1 174 ? 8.789 4.433 -3.231 1.00 91.50 174 GLU A N 1
ATOM 1421 C CA . GLU A 1 174 ? 8.076 3.173 -3.041 1.00 91.50 174 GLU A CA 1
ATOM 1422 C C . GLU A 1 174 ? 8.185 2.256 -4.266 1.00 91.50 174 GLU A C 1
ATOM 1424 O O . GLU A 1 174 ? 8.380 1.058 -4.111 1.00 91.50 174 GLU A O 1
ATOM 1429 N N . ILE A 1 175 ? 8.166 2.780 -5.498 1.00 93.38 175 ILE A N 1
ATOM 1430 C CA . ILE A 1 175 ? 8.458 1.957 -6.687 1.00 93.38 175 ILE A CA 1
ATOM 1431 C C . ILE A 1 175 ? 9.866 1.351 -6.575 1.00 93.38 175 ILE A C 1
ATOM 1433 O O . ILE A 1 175 ? 10.075 0.199 -6.947 1.00 93.38 175 ILE A O 1
ATOM 1437 N N . TYR A 1 176 ? 10.844 2.098 -6.057 1.00 91.00 176 TYR A N 1
ATOM 1438 C CA . TYR A 1 176 ? 12.201 1.588 -5.870 1.00 91.00 176 TYR A CA 1
ATOM 1439 C C . TYR A 1 176 ? 12.314 0.566 -4.723 1.00 91.00 176 TYR A C 1
ATOM 1441 O O . TYR A 1 176 ? 13.087 -0.383 -4.850 1.00 91.00 176 TYR A O 1
ATOM 1449 N N . THR A 1 177 ? 11.591 0.744 -3.610 1.00 90.12 177 THR A N 1
ATOM 1450 C CA . THR A 1 177 ? 11.704 -0.142 -2.434 1.00 90.12 177 THR A CA 1
ATOM 1451 C C . THR A 1 177 ? 10.780 -1.351 -2.471 1.00 90.12 177 THR A C 1
ATOM 1453 O O . THR A 1 177 ? 11.155 -2.399 -1.952 1.00 90.12 177 THR A O 1
ATOM 1456 N N . GLU A 1 178 ? 9.605 -1.218 -3.083 1.00 90.31 178 GLU A N 1
ATOM 1457 C CA . GLU A 1 178 ? 8.540 -2.228 -3.080 1.00 90.31 178 GLU A CA 1
ATOM 1458 C C . GLU A 1 178 ? 8.487 -3.053 -4.373 1.00 90.31 178 GLU A C 1
ATOM 1460 O O . GLU A 1 178 ? 7.653 -3.947 -4.501 1.00 90.31 178 GLU A O 1
ATOM 1465 N N . THR A 1 179 ? 9.360 -2.769 -5.347 1.00 90.94 179 THR A N 1
ATOM 1466 C CA . THR A 1 179 ? 9.438 -3.532 -6.599 1.00 90.94 179 THR A CA 1
ATOM 1467 C C . THR A 1 179 ? 10.861 -4.001 -6.888 1.00 90.94 179 THR A C 1
ATOM 1469 O O . THR A 1 179 ? 11.850 -3.363 -6.532 1.00 90.94 179 THR A O 1
ATOM 1472 N N . TRP A 1 180 ? 10.976 -5.133 -7.577 1.00 89.00 180 TRP A N 1
ATOM 1473 C CA . TRP A 1 180 ? 12.238 -5.726 -8.009 1.00 89.00 180 TRP A CA 1
ATOM 1474 C C . TRP A 1 180 ? 12.614 -5.303 -9.437 1.00 89.00 180 TRP A C 1
ATOM 1476 O O . TRP A 1 180 ? 11.938 -5.703 -10.391 1.00 89.00 180 TRP A O 1
ATOM 1486 N N . PRO A 1 181 ? 13.735 -4.577 -9.631 1.00 87.94 181 PRO A N 1
ATOM 1487 C CA . PRO A 1 181 ? 14.208 -4.176 -10.958 1.00 87.94 181 PRO A CA 1
ATOM 1488 C C . PRO A 1 181 ? 14.446 -5.353 -11.910 1.00 87.94 181 PRO A C 1
ATOM 1490 O O . PRO A 1 181 ? 14.309 -5.207 -13.119 1.00 87.94 181 PRO A O 1
ATOM 1493 N N . GLN A 1 182 ? 14.794 -6.528 -11.376 1.00 88.62 182 GLN A N 1
ATOM 1494 C CA . GLN A 1 182 ? 15.049 -7.728 -12.174 1.00 88.62 182 GLN A CA 1
ATOM 1495 C C . GLN A 1 182 ? 13.788 -8.278 -12.846 1.00 88.62 182 GLN A C 1
ATOM 1497 O O . GLN A 1 182 ? 13.914 -8.924 -13.880 1.00 88.62 182 GLN A O 1
ATOM 1502 N N . LEU A 1 183 ? 12.600 -8.044 -12.280 1.00 91.38 183 LEU A N 1
ATOM 1503 C CA . LEU A 1 183 ? 11.341 -8.481 -12.887 1.00 91.38 183 LEU A CA 1
ATOM 1504 C C . LEU A 1 183 ? 10.934 -7.534 -14.017 1.00 91.38 183 LEU A C 1
ATOM 1506 O O . LEU A 1 183 ? 10.643 -7.982 -15.121 1.00 91.38 183 LEU A O 1
ATOM 1510 N N . TRP A 1 184 ? 11.055 -6.222 -13.790 1.00 91.94 184 TRP A N 1
ATOM 1511 C CA . TRP A 1 184 ? 10.873 -5.220 -14.845 1.00 91.94 184 TRP A CA 1
ATOM 1512 C C . TRP A 1 184 ? 11.843 -5.409 -16.013 1.00 91.94 184 TRP A C 1
ATOM 1514 O O . TRP A 1 184 ? 11.475 -5.208 -17.165 1.00 91.94 184 TRP A O 1
ATOM 1524 N N . HIS A 1 185 ? 13.066 -5.851 -15.722 1.00 88.75 185 HIS A N 1
ATOM 1525 C CA . HIS A 1 185 ? 14.044 -6.242 -16.731 1.00 88.75 185 HIS A CA 1
ATOM 1526 C C . HIS A 1 185 ? 13.563 -7.387 -17.635 1.00 88.75 185 HIS A C 1
ATOM 1528 O O . HIS A 1 185 ? 13.799 -7.315 -18.839 1.00 88.75 185 HIS A O 1
ATOM 1534 N N . GLN A 1 186 ? 12.907 -8.422 -17.090 1.00 87.94 186 GLN A N 1
ATOM 1535 C CA . GLN A 1 186 ? 12.390 -9.530 -17.910 1.00 87.94 186 GLN A CA 1
ATOM 1536 C C . GLN A 1 186 ? 11.337 -9.015 -18.895 1.00 87.94 186 GLN A C 1
ATOM 1538 O O . GLN A 1 186 ? 11.511 -9.166 -20.100 1.00 87.94 186 GLN A O 1
ATOM 1543 N N . ILE A 1 187 ? 10.348 -8.279 -18.379 1.00 89.12 187 ILE A N 1
ATOM 1544 C CA . ILE A 1 187 ? 9.272 -7.660 -19.172 1.00 89.12 187 ILE A CA 1
ATOM 1545 C C . ILE A 1 187 ? 9.856 -6.770 -20.275 1.00 89.12 187 ILE A C 1
ATOM 1547 O O . ILE A 1 187 ? 9.463 -6.825 -21.437 1.00 89.12 187 ILE A O 1
ATOM 1551 N N . TYR A 1 188 ? 10.858 -5.958 -19.931 1.00 88.19 188 TYR A N 1
ATOM 1552 C CA . TYR A 1 188 ? 11.496 -5.079 -20.899 1.00 88.19 188 TYR A CA 1
ATOM 1553 C C . TYR A 1 188 ? 12.223 -5.837 -22.014 1.00 88.19 188 TYR A C 1
ATOM 1555 O O . TYR A 1 188 ? 12.193 -5.390 -23.159 1.00 88.19 188 TYR A O 1
ATOM 1563 N N . ILE A 1 189 ? 12.931 -6.928 -21.701 1.00 82.75 189 ILE A N 1
ATOM 1564 C CA . ILE A 1 189 ? 13.700 -7.689 -22.698 1.00 82.75 189 ILE A CA 1
ATOM 1565 C C . ILE A 1 189 ? 12.792 -8.423 -23.679 1.00 82.75 189 ILE A C 1
ATOM 1567 O O . ILE A 1 189 ? 13.174 -8.550 -24.846 1.00 82.75 189 ILE A O 1
ATOM 1571 N N . ASP A 1 190 ? 11.635 -8.888 -23.219 1.00 74.00 190 ASP A N 1
ATOM 1572 C CA . ASP A 1 190 ? 10.716 -9.676 -24.035 1.00 74.00 190 ASP A CA 1
ATOM 1573 C C . ASP A 1 190 ? 10.205 -8.870 -25.244 1.00 74.00 190 ASP A C 1
ATOM 1575 O O . ASP A 1 190 ? 10.273 -9.357 -26.379 1.00 74.00 190 ASP A O 1
ATOM 1579 N N . ASP A 1 191 ? 9.824 -7.604 -25.037 1.00 74.69 191 ASP A N 1
ATOM 1580 C CA . ASP A 1 191 ? 9.331 -6.725 -26.109 1.00 74.69 191 ASP A CA 1
ATOM 1581 C C . ASP A 1 191 ? 10.384 -5.745 -26.656 1.00 74.69 191 ASP A C 1
ATOM 1583 O O . ASP A 1 191 ? 10.454 -5.491 -27.866 1.00 74.69 191 ASP A O 1
ATOM 1587 N N . GLY A 1 192 ? 11.227 -5.198 -25.778 1.00 77.69 192 GLY A N 1
ATOM 1588 C CA . GLY A 1 192 ? 12.204 -4.154 -26.080 1.00 77.69 192 GLY A CA 1
ATOM 1589 C C . GLY A 1 192 ? 11.577 -2.809 -26.473 1.00 77.69 192 GLY A C 1
ATOM 1590 O O . GLY A 1 192 ? 10.566 -2.722 -27.166 1.00 77.69 192 GLY A O 1
ATOM 1591 N N . ILE A 1 193 ? 12.225 -1.702 -26.097 1.00 84.56 193 ILE A N 1
ATOM 1592 C CA . ILE A 1 193 ? 11.813 -0.356 -26.520 1.00 84.56 193 ILE A CA 1
ATOM 1593 C C . ILE A 1 193 ? 12.948 0.296 -27.304 1.00 84.56 193 ILE A C 1
ATOM 1595 O O . ILE A 1 193 ? 14.108 0.291 -26.895 1.00 84.56 193 ILE A O 1
ATOM 1599 N N . LYS A 1 194 ? 12.625 0.882 -28.460 1.00 87.69 194 LYS A N 1
ATOM 1600 C CA . LYS A 1 194 ? 13.607 1.643 -29.238 1.00 87.69 194 LYS A CA 1
ATOM 1601 C C . LYS A 1 194 ? 13.948 2.942 -28.524 1.00 87.69 194 LYS A C 1
ATOM 1603 O O . LYS A 1 194 ? 13.073 3.646 -28.030 1.00 87.69 194 LYS A O 1
ATOM 1608 N N . LYS A 1 195 ? 15.203 3.369 -28.620 1.00 89.00 195 LYS A N 1
ATOM 1609 C CA . LYS A 1 195 ? 15.705 4.661 -28.132 1.00 89.00 195 LYS A CA 1
ATOM 1610 C C . LYS A 1 195 ? 14.919 5.855 -28.633 1.00 89.00 195 LYS A C 1
ATOM 1612 O O . LYS A 1 195 ? 14.806 6.837 -27.903 1.00 89.00 195 LYS A O 1
ATOM 1617 N N . SER A 1 196 ? 14.401 5.781 -29.860 1.00 91.88 196 SER A N 1
ATOM 1618 C CA . SER A 1 196 ? 13.552 6.830 -30.430 1.00 91.88 196 SER A CA 1
ATOM 1619 C C . SER A 1 196 ? 12.270 7.058 -29.641 1.00 91.88 196 SER A C 1
ATOM 1621 O O . SER A 1 196 ? 11.746 8.164 -29.693 1.00 91.88 196 SER A O 1
ATOM 1623 N N . ASP A 1 197 ? 11.807 6.039 -28.921 1.00 92.75 197 ASP A N 1
ATOM 1624 C CA . ASP A 1 197 ? 10.534 6.031 -28.213 1.00 92.75 197 ASP A CA 1
ATOM 1625 C C . ASP A 1 197 ? 10.792 6.168 -26.702 1.00 92.75 197 ASP A C 1
ATOM 1627 O O . ASP A 1 197 ? 10.207 7.030 -26.049 1.00 92.75 197 ASP A O 1
ATOM 1631 N N . PHE A 1 198 ? 11.773 5.423 -26.170 1.00 94.50 198 PHE A N 1
ATOM 1632 C CA . PHE A 1 198 ? 12.125 5.435 -24.748 1.00 94.50 198 PHE A CA 1
ATOM 1633 C C . PHE A 1 198 ? 12.671 6.784 -24.268 1.00 94.50 198 PHE A C 1
ATOM 1635 O O . PHE A 1 198 ? 12.177 7.341 -23.294 1.00 94.50 198 PHE A O 1
ATOM 1642 N N . ILE A 1 199 ? 13.698 7.339 -24.927 1.00 95.44 199 ILE A N 1
ATOM 1643 C CA . ILE A 1 199 ? 14.402 8.525 -24.407 1.00 95.44 199 ILE A CA 1
ATOM 1644 C C . ILE A 1 199 ? 13.507 9.771 -24.339 1.00 95.44 199 ILE A C 1
ATOM 1646 O O . ILE A 1 199 ? 13.584 10.481 -23.333 1.00 95.44 199 ILE A O 1
ATOM 1650 N N . PRO A 1 200 ? 12.657 10.072 -25.343 1.00 96.25 200 PRO A N 1
ATOM 1651 C CA . PRO A 1 200 ? 11.721 11.187 -25.231 1.00 96.25 200 PRO A CA 1
ATOM 1652 C C . PRO A 1 200 ? 10.724 11.027 -24.079 1.00 96.25 200 PRO A C 1
ATOM 1654 O O . PRO A 1 200 ? 10.501 11.996 -23.353 1.00 96.25 200 PRO A O 1
ATOM 1657 N N . GLN A 1 201 ? 10.167 9.827 -23.879 1.00 97.00 201 GLN A N 1
ATOM 1658 C CA . GLN A 1 201 ? 9.233 9.576 -22.778 1.00 97.00 201 GLN A CA 1
ATOM 1659 C C . GLN A 1 201 ? 9.945 9.627 -21.419 1.00 97.00 201 GLN A C 1
ATOM 1661 O O . GLN A 1 201 ? 9.457 10.257 -20.485 1.00 97.00 201 GLN A O 1
ATOM 1666 N N . PHE A 1 202 ? 11.155 9.075 -21.324 1.00 96.62 202 PHE A N 1
ATOM 1667 C CA . PHE A 1 202 ? 11.959 9.150 -20.108 1.00 96.62 202 PHE A CA 1
ATOM 1668 C C . PHE A 1 202 ? 12.294 10.597 -19.730 1.00 96.62 202 PHE A C 1
ATOM 1670 O O . PHE A 1 202 ? 12.217 10.962 -18.560 1.00 96.62 202 PHE A O 1
ATOM 1677 N N . LEU A 1 203 ? 12.633 11.449 -20.709 1.00 97.31 203 LEU A N 1
ATOM 1678 C CA . LEU A 1 203 ? 12.838 12.882 -20.472 1.00 97.31 203 LEU A CA 1
ATOM 1679 C C . LEU A 1 203 ? 11.568 13.533 -19.908 1.00 97.31 203 LEU A C 1
ATOM 1681 O O . LEU A 1 203 ? 11.655 14.301 -18.952 1.00 97.31 203 LEU A O 1
ATOM 1685 N N . HIS A 1 204 ? 10.401 13.219 -20.476 1.00 97.06 204 HIS A N 1
ATOM 1686 C CA . HIS A 1 204 ? 9.128 13.729 -19.972 1.00 97.06 204 HIS A CA 1
ATOM 1687 C C . HIS A 1 204 ? 8.901 13.333 -18.506 1.00 97.06 204 HIS A C 1
ATOM 1689 O O . HIS A 1 204 ? 8.627 14.195 -17.668 1.00 97.06 204 HIS A O 1
ATOM 1695 N N . ASN A 1 205 ? 9.101 12.058 -18.175 1.00 96.19 205 ASN A N 1
ATOM 1696 C CA . ASN A 1 205 ? 8.923 11.540 -16.819 1.00 96.19 205 ASN A CA 1
ATOM 1697 C C . ASN A 1 205 ? 9.956 12.103 -15.835 1.00 96.19 205 ASN A C 1
ATOM 1699 O O . ASN A 1 205 ? 9.617 12.444 -14.702 1.00 96.19 205 ASN A O 1
ATOM 1703 N N . TRP A 1 206 ? 11.197 12.311 -16.278 1.00 96.62 206 TRP A N 1
ATOM 1704 C CA . TRP A 1 206 ? 12.224 12.997 -15.496 1.00 96.62 206 TRP A CA 1
ATOM 1705 C C . TRP A 1 206 ? 11.814 14.438 -15.150 1.00 96.62 206 TRP A C 1
ATOM 1707 O O . TRP A 1 206 ? 12.007 14.894 -14.019 1.00 96.62 206 TRP A O 1
ATOM 1717 N N . GLU A 1 207 ? 11.212 15.171 -16.093 1.00 95.75 207 GLU A N 1
ATOM 1718 C CA . GLU A 1 207 ? 10.697 16.518 -15.829 1.00 95.75 207 GLU A CA 1
ATOM 1719 C C . GLU A 1 207 ? 9.555 16.503 -14.802 1.00 95.75 207 GLU A C 1
ATOM 1721 O O . GLU A 1 207 ? 9.566 17.333 -13.885 1.00 95.75 207 GLU A O 1
ATOM 1726 N N . GLN A 1 208 ? 8.619 15.549 -14.910 1.00 93.94 208 GLN A N 1
ATOM 1727 C CA . GLN A 1 208 ? 7.523 15.374 -13.944 1.00 93.94 208 GLN A CA 1
ATOM 1728 C C . GLN A 1 208 ? 8.046 15.050 -12.540 1.00 93.94 208 GLN A C 1
ATOM 1730 O O . GLN A 1 208 ? 7.619 15.679 -11.567 1.00 93.94 208 GLN A O 1
ATOM 1735 N N . TYR A 1 209 ? 9.017 14.140 -12.427 1.00 94.25 209 TYR A N 1
ATOM 1736 C CA . TYR A 1 209 ? 9.675 13.811 -11.162 1.00 94.25 209 TYR A CA 1
ATOM 1737 C C . TYR A 1 209 ? 10.246 15.058 -10.482 1.00 94.25 209 TYR A C 1
ATOM 1739 O O . TYR A 1 209 ? 9.964 15.317 -9.311 1.00 94.25 209 TYR A O 1
ATOM 1747 N N . TRP A 1 210 ? 10.981 15.899 -11.215 1.00 94.12 210 TRP A N 1
ATOM 1748 C CA . TRP A 1 210 ? 11.547 17.113 -10.628 1.00 94.12 210 TRP A CA 1
ATOM 1749 C C . TRP A 1 210 ? 10.499 18.169 -10.269 1.00 94.12 210 TRP A C 1
ATOM 1751 O O . TRP A 1 210 ? 10.711 18.916 -9.314 1.00 94.12 210 TRP A O 1
ATOM 1761 N N . GLU A 1 211 ? 9.370 18.257 -10.975 1.00 91.69 211 GLU A N 1
ATOM 1762 C CA . GLU A 1 211 ? 8.269 19.118 -10.525 1.00 91.69 211 GLU A CA 1
ATOM 1763 C C . GLU A 1 211 ? 7.592 18.575 -9.258 1.00 91.69 211 GLU A C 1
ATOM 1765 O O . GLU A 1 211 ? 7.224 19.372 -8.393 1.00 91.69 211 GLU A O 1
ATOM 1770 N N . HIS A 1 212 ? 7.516 17.252 -9.080 1.00 87.56 212 HIS A N 1
ATOM 1771 C CA . HIS A 1 212 ? 7.047 16.640 -7.835 1.00 87.56 212 HIS A CA 1
ATOM 1772 C C . HIS A 1 212 ? 8.016 16.915 -6.668 1.00 87.56 212 HIS A C 1
ATOM 1774 O O . HIS A 1 212 ? 7.618 17.442 -5.626 1.00 87.56 212 HIS A O 1
ATOM 1780 N N . GLN A 1 213 ? 9.317 16.670 -6.860 1.00 88.50 213 GLN A N 1
ATOM 1781 C CA . GLN A 1 213 ? 10.350 16.866 -5.829 1.00 88.50 213 GLN A CA 1
ATOM 1782 C C . GLN A 1 213 ? 10.484 18.319 -5.358 1.00 88.50 213 GLN A C 1
ATOM 1784 O O . GLN A 1 213 ? 10.885 18.598 -4.225 1.00 88.50 213 GLN A O 1
ATOM 1789 N N . LYS A 1 214 ? 10.102 19.277 -6.202 1.00 88.31 214 LYS A N 1
ATOM 1790 C CA . LYS A 1 214 ? 10.081 20.706 -5.872 1.00 88.31 214 LYS A CA 1
ATOM 1791 C C . LYS A 1 214 ? 9.190 21.038 -4.676 1.00 88.31 214 LYS A C 1
ATOM 1793 O O . LYS A 1 214 ? 9.469 22.011 -3.978 1.00 88.31 214 LYS A O 1
ATOM 1798 N N . LEU A 1 215 ? 8.135 20.256 -4.441 1.00 82.88 215 LEU A N 1
ATOM 1799 C CA . LEU A 1 215 ? 7.242 20.422 -3.292 1.00 82.88 215 LEU A CA 1
ATOM 1800 C C . LEU A 1 215 ? 7.877 19.915 -1.989 1.00 82.88 215 LEU A C 1
ATOM 1802 O O . LEU A 1 215 ? 7.577 20.438 -0.917 1.00 82.88 215 LEU A O 1
ATOM 1806 N N . ASN A 1 216 ? 8.788 18.946 -2.096 1.00 82.31 216 ASN A N 1
ATOM 1807 C CA . ASN A 1 216 ? 9.398 18.252 -0.963 1.00 82.31 216 ASN A CA 1
ATOM 1808 C C . ASN A 1 216 ? 10.745 18.872 -0.547 1.00 82.31 216 ASN A C 1
ATOM 1810 O O . ASN A 1 216 ? 11.159 18.774 0.609 1.00 82.31 216 ASN A O 1
ATOM 1814 N N . ILE A 1 217 ? 11.427 19.572 -1.461 1.00 84.94 217 ILE A N 1
ATOM 1815 C CA . ILE A 1 217 ? 12.723 20.206 -1.196 1.00 84.94 217 ILE A CA 1
ATOM 1816 C C . ILE A 1 217 ? 12.530 21.667 -0.767 1.00 84.94 217 ILE A C 1
ATOM 1818 O O . ILE A 1 217 ? 12.305 22.563 -1.577 1.00 84.94 217 ILE A O 1
ATOM 1822 N N . ALA A 1 218 ? 12.716 21.931 0.529 1.00 80.19 218 ALA A N 1
ATOM 1823 C CA . ALA A 1 218 ? 12.477 23.247 1.131 1.00 80.19 218 ALA A CA 1
ATOM 1824 C C . ALA A 1 218 ? 13.367 24.389 0.591 1.00 80.19 218 ALA A C 1
ATOM 1826 O O . ALA A 1 218 ? 12.992 25.559 0.674 1.00 80.19 218 ALA A O 1
ATOM 1827 N N . SER A 1 219 ? 14.562 24.079 0.075 1.00 88.88 219 SER A N 1
ATOM 1828 C CA . SER A 1 219 ? 15.527 25.083 -0.390 1.00 88.88 219 SER A CA 1
ATOM 1829 C C . SER A 1 219 ? 15.626 25.116 -1.911 1.00 88.88 219 SER A C 1
ATOM 1831 O O . SER A 1 219 ? 16.079 24.153 -2.530 1.00 88.88 219 SER A O 1
ATOM 1833 N N . THR A 1 220 ? 15.308 26.267 -2.510 1.00 86.50 220 THR A N 1
ATOM 1834 C CA . THR A 1 220 ? 15.399 26.485 -3.962 1.00 86.50 220 THR A CA 1
ATOM 1835 C C . THR A 1 220 ? 16.812 26.274 -4.512 1.00 86.50 220 THR A C 1
ATOM 1837 O O . THR A 1 220 ? 16.962 25.731 -5.603 1.00 86.50 220 THR A O 1
ATOM 1840 N N . SER A 1 221 ? 17.857 26.663 -3.772 1.00 86.31 221 SER A N 1
ATOM 1841 C CA . SER A 1 221 ? 19.244 26.464 -4.217 1.00 86.31 221 SER A CA 1
ATOM 1842 C C . SER A 1 221 ? 19.659 24.993 -4.176 1.00 86.31 221 SER A C 1
ATOM 1844 O O . SER A 1 221 ? 20.368 24.531 -5.066 1.00 86.31 221 SER A O 1
ATOM 1846 N N . ASN A 1 222 ? 19.185 24.247 -3.173 1.00 89.50 222 ASN A N 1
ATOM 1847 C CA . ASN A 1 222 ? 19.431 22.810 -3.079 1.00 89.50 222 ASN A CA 1
ATOM 1848 C C . ASN A 1 222 ? 18.688 22.052 -4.185 1.00 89.50 222 ASN A C 1
ATOM 1850 O O . ASN A 1 222 ? 19.273 21.200 -4.841 1.00 89.50 222 ASN A O 1
ATOM 1854 N N . PHE A 1 223 ? 17.431 22.424 -4.443 1.00 92.38 223 PHE A N 1
ATOM 1855 C CA . PHE A 1 223 ? 16.627 21.880 -5.537 1.00 92.38 223 PHE A CA 1
ATOM 1856 C C . PHE A 1 223 ? 17.321 22.039 -6.896 1.00 92.38 223 PHE A C 1
ATOM 1858 O O . PHE A 1 223 ? 17.483 21.064 -7.621 1.00 92.38 223 PHE A O 1
ATOM 1865 N N . GLN A 1 224 ? 17.780 23.252 -7.224 1.00 92.44 224 GLN A N 1
ATOM 1866 C CA . GLN A 1 224 ? 18.474 23.516 -8.490 1.00 92.44 224 GLN A CA 1
ATOM 1867 C C . GLN A 1 224 ? 19.753 22.685 -8.629 1.00 92.44 224 GLN A C 1
ATOM 1869 O O . GLN A 1 224 ? 19.985 22.117 -9.691 1.00 92.44 224 GLN A O 1
ATOM 1874 N N . LYS A 1 225 ? 20.544 22.572 -7.553 1.00 93.88 225 LYS A N 1
ATOM 1875 C CA . LYS A 1 225 ? 21.773 21.771 -7.541 1.00 93.88 225 LYS A CA 1
ATOM 1876 C C . LYS A 1 225 ? 21.491 20.288 -7.790 1.00 93.88 225 LYS A C 1
ATOM 1878 O O . LYS A 1 225 ? 22.130 19.692 -8.648 1.00 93.88 225 LYS A O 1
ATOM 1883 N N . LEU A 1 226 ? 20.533 19.706 -7.068 1.00 93.12 226 LEU A N 1
ATOM 1884 C CA . LEU A 1 226 ? 20.176 18.293 -7.218 1.00 93.12 226 LEU A CA 1
ATOM 1885 C C . LEU A 1 226 ? 19.604 18.003 -8.615 1.00 93.12 226 LEU A C 1
ATOM 1887 O O . LEU A 1 226 ? 19.996 17.021 -9.242 1.00 93.12 226 LEU A O 1
ATOM 1891 N N . LYS A 1 227 ? 18.761 18.904 -9.140 1.00 94.69 227 LYS A N 1
ATOM 1892 C CA . LYS A 1 227 ? 18.226 18.804 -10.503 1.00 94.69 227 LYS A CA 1
ATOM 1893 C C . LYS A 1 227 ? 19.326 18.872 -11.562 1.00 94.69 227 LYS A C 1
ATOM 1895 O O . LYS A 1 227 ? 19.292 18.113 -12.522 1.00 94.69 227 LYS A O 1
ATOM 1900 N N . GLU A 1 228 ? 20.314 19.749 -11.395 1.00 94.88 228 GLU A N 1
ATOM 1901 C CA . GLU A 1 228 ? 21.462 19.848 -12.306 1.00 94.88 228 GLU A CA 1
ATOM 1902 C C . GLU A 1 228 ? 22.360 18.600 -12.242 1.00 94.88 228 GLU A C 1
ATOM 1904 O O . GLU A 1 228 ? 22.795 18.091 -13.274 1.00 94.88 228 GLU A O 1
ATOM 1909 N N . GLU A 1 229 ? 22.603 18.054 -11.047 1.00 94.12 229 GLU A N 1
ATOM 1910 C CA . GLU A 1 229 ? 23.334 16.791 -10.871 1.00 94.12 229 GLU A CA 1
ATOM 1911 C C . GLU A 1 229 ? 22.616 15.617 -11.552 1.00 94.12 229 GLU A C 1
ATOM 1913 O O . GLU A 1 229 ? 23.249 14.849 -12.278 1.00 94.12 229 GLU A O 1
ATOM 1918 N N . SER A 1 230 ? 21.298 15.519 -11.371 1.00 94.38 230 SER A N 1
ATOM 1919 C CA . SER A 1 230 ? 20.446 14.529 -12.036 1.00 94.38 230 SER A CA 1
ATOM 1920 C C . SER A 1 230 ? 20.424 14.707 -13.552 1.00 94.38 230 SER A C 1
ATOM 1922 O O . SER A 1 230 ? 20.576 13.736 -14.287 1.00 94.38 230 SER A O 1
ATOM 1924 N N . TRP A 1 231 ? 20.360 15.946 -14.046 1.00 95.88 231 TRP A N 1
ATOM 1925 C CA . TRP A 1 231 ? 20.435 16.237 -15.479 1.00 95.88 231 TRP A CA 1
ATOM 1926 C C . TRP A 1 231 ? 21.750 15.759 -16.104 1.00 95.88 231 TRP A C 1
ATOM 1928 O O . TRP A 1 231 ? 21.758 15.179 -17.190 1.00 95.88 231 TRP A O 1
ATOM 1938 N N . ASN A 1 232 ? 22.874 15.959 -15.413 1.00 94.38 232 ASN A N 1
ATOM 1939 C CA . ASN A 1 232 ? 24.172 15.481 -15.886 1.00 94.38 232 ASN A CA 1
ATOM 1940 C C . ASN A 1 232 ? 24.216 13.948 -15.968 1.00 94.38 232 ASN A C 1
ATOM 1942 O O . ASN A 1 232 ? 24.742 13.409 -16.944 1.00 94.38 232 ASN A O 1
ATOM 1946 N N . ARG A 1 233 ? 23.634 13.240 -14.989 1.00 94.25 233 ARG A N 1
ATOM 1947 C CA . ARG A 1 233 ? 23.480 11.777 -15.055 1.00 94.25 233 ARG A CA 1
ATOM 1948 C C . ARG A 1 233 ? 22.557 11.379 -16.201 1.00 94.25 233 ARG A C 1
ATOM 1950 O O . ARG A 1 233 ? 22.913 10.501 -16.979 1.00 94.25 233 ARG A O 1
ATOM 1957 N N . PHE A 1 234 ? 21.450 12.087 -16.396 1.00 95.25 234 PHE A N 1
ATOM 1958 C CA . PHE A 1 234 ? 20.517 11.813 -17.483 1.00 95.25 234 PHE A CA 1
ATOM 1959 C C . PHE A 1 234 ? 21.174 11.975 -18.862 1.00 95.25 234 PHE A C 1
ATOM 1961 O O . PHE A 1 234 ? 21.010 11.123 -19.732 1.00 95.25 234 PHE A O 1
ATOM 1968 N N . ALA A 1 235 ? 22.008 12.999 -19.057 1.00 94.56 235 ALA A N 1
ATOM 1969 C CA . ALA A 1 235 ? 22.778 13.170 -20.289 1.00 94.56 235 ALA A CA 1
ATOM 1970 C C . ALA A 1 235 ? 23.719 11.984 -20.570 1.00 94.56 235 ALA A C 1
ATOM 1972 O O . ALA A 1 235 ? 23.832 11.541 -21.717 1.00 94.56 235 ALA A O 1
ATOM 1973 N N . VAL A 1 236 ? 24.360 11.439 -19.529 1.00 92.75 236 VAL A N 1
ATOM 1974 C CA . VAL A 1 236 ? 25.172 10.219 -19.641 1.00 92.75 236 VAL A CA 1
ATOM 1975 C C . VAL A 1 236 ? 24.289 9.024 -19.995 1.00 92.75 236 VAL A C 1
ATOM 1977 O O . VAL A 1 236 ? 24.584 8.344 -20.978 1.00 92.75 236 VAL A O 1
ATOM 1980 N N . PHE A 1 237 ? 23.179 8.822 -19.281 1.00 94.06 237 PHE A N 1
ATOM 1981 C CA . PHE A 1 237 ? 22.215 7.751 -19.544 1.00 94.06 237 PHE A CA 1
ATOM 1982 C C . PHE A 1 237 ? 21.746 7.768 -21.004 1.00 94.06 237 PHE A C 1
ATOM 1984 O O . PHE A 1 237 ? 21.902 6.776 -21.711 1.00 94.06 237 PHE A O 1
ATOM 1991 N N . MET A 1 238 ? 21.292 8.922 -21.509 1.00 92.94 238 MET A N 1
ATOM 1992 C CA . MET A 1 238 ? 20.886 9.092 -22.909 1.00 92.94 238 MET A CA 1
ATOM 1993 C C . MET A 1 238 ? 21.999 8.736 -23.899 1.00 92.94 238 MET A C 1
ATOM 1995 O O . MET A 1 238 ? 21.728 8.198 -24.974 1.00 92.94 238 MET A O 1
ATOM 1999 N N . SER A 1 239 ? 23.252 9.064 -23.581 1.00 90.19 239 SER A N 1
ATOM 2000 C CA . SER A 1 239 ? 24.386 8.772 -24.461 1.00 90.19 239 SER A CA 1
ATOM 2001 C C . SER A 1 239 ? 24.727 7.279 -24.499 1.00 90.19 239 SER A C 1
ATOM 2003 O O . SER A 1 239 ? 25.062 6.762 -25.565 1.00 90.19 239 SER A O 1
ATOM 2005 N N . CYS A 1 240 ? 24.592 6.593 -23.362 1.00 90.00 240 CYS A N 1
ATOM 2006 C CA . CYS A 1 240 ? 24.935 5.185 -23.193 1.00 90.00 240 CYS A CA 1
ATOM 2007 C C . CYS A 1 240 ? 23.814 4.240 -23.625 1.00 90.00 240 CYS A C 1
ATOM 2009 O O . CYS A 1 240 ? 24.107 3.148 -24.102 1.00 90.00 240 CYS A O 1
ATOM 2011 N N . TYR A 1 241 ? 22.557 4.659 -23.491 1.00 88.44 241 TYR A N 1
ATOM 2012 C CA . TYR A 1 241 ? 21.405 3.857 -23.873 1.00 88.44 241 TYR A CA 1
ATOM 2013 C C . TYR A 1 241 ? 21.445 3.549 -25.376 1.00 88.44 241 TYR A C 1
ATOM 2015 O O . TYR A 1 241 ? 21.493 4.459 -26.210 1.00 88.44 241 TYR A O 1
ATOM 2023 N N . ASN A 1 242 ? 21.454 2.271 -25.734 1.00 82.44 242 ASN A N 1
ATOM 2024 C CA . ASN A 1 242 ? 21.598 1.787 -27.108 1.00 82.44 242 ASN A CA 1
ATOM 2025 C C . ASN A 1 242 ? 20.560 0.701 -27.427 1.00 82.44 242 ASN A C 1
ATOM 2027 O O . ASN A 1 242 ? 20.912 -0.341 -27.973 1.00 82.44 242 ASN A O 1
ATOM 2031 N N . ASP A 1 243 ? 19.304 0.954 -27.046 1.00 80.19 243 ASP A N 1
ATOM 2032 C CA . ASP A 1 243 ? 18.196 -0.018 -27.056 1.00 80.19 243 ASP A CA 1
ATOM 2033 C C . ASP A 1 243 ? 18.438 -1.207 -26.099 1.00 80.19 243 ASP A C 1
ATOM 2035 O O . ASP A 1 243 ? 17.668 -2.163 -26.077 1.00 80.19 243 ASP A O 1
ATOM 2039 N N . SER A 1 244 ? 19.505 -1.148 -25.290 1.00 72.12 244 SER A N 1
ATOM 2040 C CA . SER A 1 244 ? 19.763 -2.069 -24.185 1.00 72.12 244 SER A CA 1
ATOM 2041 C C . SER A 1 244 ? 18.768 -1.876 -23.051 1.00 72.12 244 SER A C 1
ATOM 2043 O O . SER A 1 244 ? 18.114 -0.840 -22.950 1.00 72.12 244 SER A O 1
ATOM 2045 N N . ASP A 1 245 ? 18.758 -2.836 -22.133 1.00 81.50 245 ASP A N 1
ATOM 2046 C CA . ASP A 1 245 ? 17.992 -2.753 -20.901 1.00 81.50 245 ASP A CA 1
ATOM 2047 C C . ASP A 1 245 ? 18.287 -1.455 -20.099 1.00 81.50 245 ASP A C 1
ATOM 2049 O O . ASP A 1 245 ? 19.425 -1.241 -19.651 1.00 81.50 245 ASP A O 1
ATOM 2053 N N . PRO A 1 246 ? 17.285 -0.573 -19.913 1.00 88.62 246 PRO A N 1
ATOM 2054 C CA . PRO A 1 246 ? 17.430 0.653 -19.145 1.00 88.62 246 PRO A CA 1
ATOM 2055 C C . PRO A 1 246 ? 17.616 0.385 -17.645 1.00 88.62 246 PRO A C 1
ATOM 2057 O O . PRO A 1 246 ? 18.261 1.195 -16.975 1.00 88.62 246 PRO A O 1
ATOM 2060 N N . PHE A 1 247 ? 17.129 -0.744 -17.118 1.00 89.75 247 PHE A N 1
ATOM 2061 C CA . PHE A 1 247 ? 17.238 -1.098 -15.701 1.00 89.75 247 PHE A CA 1
ATOM 2062 C C . PHE A 1 247 ? 18.674 -1.471 -15.324 1.00 89.75 247 PHE A C 1
ATOM 2064 O O . PHE A 1 247 ? 19.216 -0.950 -14.345 1.00 89.75 247 PHE A O 1
ATOM 2071 N N . GLU A 1 248 ? 19.347 -2.294 -16.132 1.00 87.81 248 GLU A N 1
ATOM 2072 C CA . GLU A 1 248 ? 20.769 -2.596 -15.964 1.00 87.81 248 GLU A CA 1
ATOM 2073 C C . GLU A 1 248 ? 21.624 -1.323 -16.083 1.00 87.81 248 GLU A C 1
ATOM 2075 O O . GLU A 1 248 ? 22.565 -1.132 -15.307 1.00 87.81 248 GLU A O 1
ATOM 2080 N N . LEU A 1 249 ? 21.298 -0.419 -17.017 1.00 90.44 249 LEU A N 1
ATOM 2081 C CA . LEU A 1 249 ? 22.007 0.855 -17.156 1.00 90.44 249 LEU A CA 1
ATOM 2082 C C . LEU A 1 249 ? 21.826 1.749 -15.918 1.00 90.44 249 LEU A C 1
ATOM 2084 O O . LEU A 1 249 ? 22.820 2.250 -15.388 1.00 90.44 249 LEU A O 1
ATOM 2088 N N . ALA A 1 250 ? 20.594 1.908 -15.428 1.00 91.06 250 ALA A N 1
ATOM 2089 C CA . ALA A 1 250 ? 20.299 2.663 -14.209 1.00 91.06 250 ALA A CA 1
ATOM 2090 C C . ALA A 1 250 ? 21.024 2.073 -12.985 1.00 91.06 250 ALA A C 1
ATOM 2092 O O . ALA A 1 250 ? 21.660 2.801 -12.218 1.00 91.06 250 ALA A O 1
ATOM 2093 N N . SER A 1 251 ? 21.026 0.742 -12.858 1.00 87.06 251 SER A N 1
ATOM 2094 C CA . SER A 1 251 ? 21.741 0.025 -11.799 1.00 87.06 251 SER A CA 1
ATOM 2095 C C . SER A 1 251 ? 23.261 0.235 -11.874 1.00 87.06 251 SER A C 1
ATOM 2097 O O . SER A 1 251 ? 23.890 0.565 -10.869 1.00 87.06 251 SER A O 1
ATOM 2099 N N . LYS A 1 252 ? 23.868 0.150 -13.069 1.00 87.12 252 LYS A N 1
ATOM 2100 C CA . LYS A 1 252 ? 25.307 0.418 -13.289 1.00 87.12 252 LYS A CA 1
ATOM 2101 C C . LYS A 1 252 ? 25.708 1.849 -12.941 1.00 87.12 252 LYS A C 1
ATOM 2103 O O . LYS A 1 252 ? 26.841 2.086 -12.524 1.00 87.12 252 LYS A O 1
ATOM 2108 N N . MET A 1 253 ? 24.798 2.799 -13.128 1.00 86.62 253 MET A N 1
ATOM 2109 C CA . MET A 1 253 ? 24.998 4.195 -12.740 1.00 86.62 253 MET A CA 1
ATOM 2110 C C . MET A 1 253 ? 24.814 4.425 -11.234 1.00 86.62 253 MET A C 1
ATOM 2112 O O . MET A 1 253 ? 25.149 5.507 -10.752 1.00 86.62 253 MET A O 1
ATOM 2116 N N . ASN A 1 254 ? 24.346 3.407 -10.498 1.00 81.06 254 ASN A N 1
ATOM 2117 C CA . ASN A 1 254 ? 23.969 3.475 -9.090 1.00 81.06 254 ASN A CA 1
ATOM 2118 C C . ASN A 1 254 ? 22.988 4.630 -8.830 1.00 81.06 254 ASN A C 1
ATOM 2120 O O . ASN A 1 254 ? 23.138 5.384 -7.864 1.00 81.06 254 ASN A O 1
ATOM 2124 N N . ASP A 1 255 ? 22.034 4.799 -9.749 1.00 81.12 255 ASP A N 1
ATOM 2125 C CA . ASP A 1 255 ? 21.100 5.915 -9.744 1.00 81.12 255 ASP A CA 1
ATOM 2126 C C . ASP A 1 255 ? 19.703 5.450 -9.330 1.00 81.12 255 ASP A C 1
ATOM 2128 O O . ASP A 1 255 ? 18.930 4.915 -10.129 1.00 81.12 255 ASP A O 1
ATOM 2132 N N . ILE A 1 256 ? 19.408 5.631 -8.043 1.00 81.62 256 ILE A N 1
ATOM 2133 C CA . ILE A 1 256 ? 18.181 5.143 -7.406 1.00 81.62 256 ILE A CA 1
ATOM 2134 C C . ILE A 1 256 ? 16.917 5.790 -7.984 1.00 81.62 256 ILE A C 1
ATOM 2136 O O . ILE A 1 256 ? 15.874 5.152 -7.991 1.00 81.62 256 ILE A O 1
ATOM 2140 N N . GLU A 1 257 ? 17.003 7.016 -8.516 1.00 89.06 257 GLU A N 1
ATOM 2141 C CA . GLU A 1 257 ? 15.858 7.710 -9.130 1.00 89.06 257 GLU A CA 1
ATOM 2142 C C . GLU A 1 257 ? 15.577 7.220 -10.555 1.00 89.06 257 GLU A C 1
ATOM 2144 O O . GLU A 1 257 ? 14.458 7.355 -11.047 1.00 89.06 257 GLU A O 1
ATOM 2149 N N . PHE A 1 258 ? 16.560 6.628 -11.240 1.00 93.88 258 PHE A N 1
ATOM 2150 C CA . PHE A 1 258 ? 16.367 6.207 -12.629 1.00 93.88 258 PHE A CA 1
ATOM 2151 C C . PHE A 1 258 ? 15.619 4.890 -12.737 1.00 93.88 258 PHE A C 1
ATOM 2153 O O . PHE A 1 258 ? 14.883 4.717 -13.699 1.00 93.88 258 PHE A O 1
ATOM 2160 N N . ILE A 1 259 ? 15.739 3.995 -11.759 1.00 92.88 259 ILE A N 1
ATOM 2161 C CA . ILE A 1 259 ? 14.968 2.746 -11.722 1.00 92.88 259 ILE A CA 1
ATOM 2162 C C . ILE A 1 259 ? 13.451 3.010 -11.756 1.00 92.88 259 ILE A C 1
ATOM 2164 O O . ILE A 1 259 ? 12.813 2.544 -12.701 1.00 92.88 259 ILE A O 1
ATOM 2168 N N . PRO A 1 260 ? 12.854 3.785 -10.828 1.00 94.94 260 PRO A N 1
ATOM 2169 C CA . PRO A 1 260 ? 11.418 4.047 -10.861 1.00 94.94 260 PRO A CA 1
ATOM 2170 C C . PRO A 1 260 ? 11.003 4.844 -12.106 1.00 94.94 260 PRO A C 1
ATOM 2172 O O . PRO A 1 260 ? 9.946 4.584 -12.675 1.00 94.94 260 PRO A O 1
ATOM 2175 N N . LEU A 1 261 ? 11.856 5.747 -12.610 1.00 96.00 261 LEU A N 1
ATOM 2176 C CA . LEU A 1 261 ? 11.612 6.424 -13.888 1.00 96.00 261 LEU A CA 1
ATOM 2177 C C . LEU A 1 261 ? 11.612 5.457 -15.081 1.00 96.00 261 LEU A C 1
ATOM 2179 O O . LEU A 1 261 ? 10.826 5.651 -16.007 1.00 96.00 261 LEU A O 1
ATOM 2183 N N . CYS A 1 262 ? 12.455 4.419 -15.074 1.00 95.19 262 CYS A N 1
ATOM 2184 C CA . CYS A 1 262 ? 12.460 3.386 -16.112 1.00 95.19 262 CYS A CA 1
ATOM 2185 C C . CYS A 1 262 ? 11.154 2.589 -16.084 1.00 95.19 262 CYS A C 1
ATOM 2187 O O . CYS A 1 262 ? 10.580 2.372 -17.147 1.00 95.19 262 CYS A O 1
ATOM 2189 N N . VAL A 1 263 ? 10.662 2.224 -14.891 1.00 95.25 263 VAL A N 1
ATOM 2190 C CA . VAL A 1 263 ? 9.372 1.529 -14.720 1.00 95.25 263 VAL A CA 1
ATOM 2191 C C . VAL A 1 263 ? 8.239 2.368 -15.303 1.00 95.25 263 VAL A C 1
ATOM 2193 O O . VAL A 1 263 ? 7.556 1.915 -16.213 1.00 95.25 263 VAL A O 1
ATOM 2196 N N . ILE A 1 264 ? 8.084 3.617 -14.852 1.00 95.44 264 ILE A N 1
ATOM 2197 C CA . ILE A 1 264 ? 7.000 4.499 -15.317 1.00 95.44 264 ILE A CA 1
ATOM 2198 C C . ILE A 1 264 ? 7.092 4.718 -16.832 1.00 95.44 264 ILE A C 1
ATOM 2200 O O . ILE A 1 264 ? 6.101 4.603 -17.541 1.00 95.44 264 ILE A O 1
ATOM 2204 N N . THR A 1 265 ? 8.297 4.961 -17.354 1.00 95.25 265 THR A N 1
ATOM 2205 C CA . THR A 1 265 ? 8.513 5.147 -18.799 1.00 95.25 265 THR A CA 1
ATOM 2206 C C . THR A 1 265 ? 8.129 3.914 -19.605 1.00 95.25 265 THR A C 1
ATOM 2208 O O . THR A 1 265 ? 7.535 4.048 -20.670 1.00 95.25 265 THR A O 1
ATOM 2211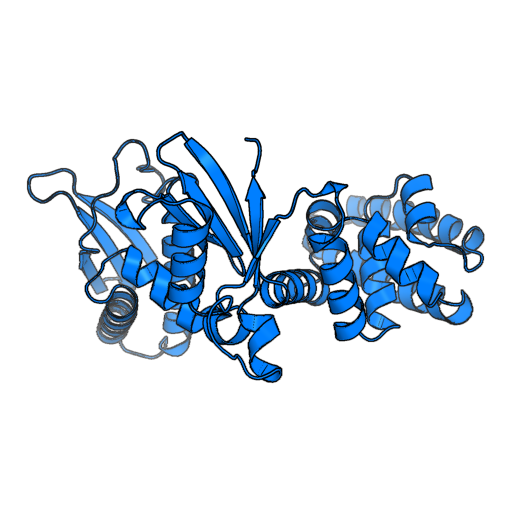 N N . MET A 1 266 ? 8.467 2.721 -19.118 1.00 94.00 266 MET A N 1
ATOM 2212 C CA . MET A 1 266 ? 8.082 1.474 -19.768 1.00 94.00 266 MET A CA 1
ATOM 2213 C C . MET A 1 266 ? 6.558 1.309 -19.780 1.00 94.00 266 MET A C 1
ATOM 2215 O O . MET A 1 266 ? 5.999 1.035 -20.836 1.00 94.00 266 MET A O 1
ATOM 2219 N N . LEU A 1 267 ? 5.891 1.550 -18.648 1.00 94.19 267 LEU A N 1
ATOM 2220 C CA . LEU A 1 267 ? 4.434 1.420 -18.507 1.00 94.19 267 LEU A CA 1
ATOM 2221 C C . LEU A 1 267 ? 3.633 2.497 -19.254 1.00 94.19 267 LEU A C 1
ATOM 2223 O O . LEU A 1 267 ? 2.467 2.278 -19.557 1.00 94.19 267 LEU A O 1
ATOM 2227 N N . ASP A 1 268 ? 4.234 3.650 -19.557 1.00 93.06 268 ASP A N 1
ATOM 2228 C CA . ASP A 1 268 ? 3.626 4.667 -20.425 1.00 93.06 268 ASP A CA 1
ATOM 2229 C C . ASP A 1 268 ? 3.682 4.282 -21.912 1.00 93.06 268 ASP A C 1
ATOM 2231 O O . ASP A 1 268 ? 2.877 4.758 -22.718 1.00 93.06 268 ASP A O 1
ATOM 2235 N N . ILE A 1 269 ? 4.687 3.489 -22.297 1.00 93.56 269 ILE A N 1
ATOM 2236 C CA . ILE A 1 269 ? 4.917 3.069 -23.685 1.00 93.56 269 ILE A CA 1
ATOM 2237 C C . ILE A 1 269 ? 4.164 1.773 -23.986 1.00 93.56 269 ILE A C 1
ATOM 2239 O O . ILE A 1 269 ? 3.574 1.642 -25.062 1.00 93.56 269 ILE A O 1
ATOM 2243 N N . PHE A 1 270 ? 4.204 0.824 -23.056 1.00 91.50 270 PHE A N 1
ATOM 2244 C CA . PHE A 1 270 ? 3.480 -0.437 -23.126 1.00 91.50 270 PHE A CA 1
ATOM 2245 C C . PHE A 1 270 ? 2.097 -0.333 -22.482 1.00 91.50 270 PHE A C 1
ATOM 2247 O O . PHE A 1 270 ? 1.733 0.683 -21.896 1.00 91.50 270 PHE A O 1
ATOM 2254 N N . ASP A 1 271 ? 1.286 -1.378 -22.639 1.00 91.06 271 ASP A N 1
ATOM 2255 C CA . ASP A 1 271 ? 0.016 -1.456 -21.926 1.00 91.06 271 ASP A CA 1
ATOM 2256 C C . ASP A 1 271 ? 0.292 -1.781 -20.454 1.00 91.06 271 ASP A C 1
ATOM 2258 O O . ASP A 1 271 ? 0.824 -2.846 -20.133 1.00 91.06 271 ASP A O 1
ATOM 2262 N N . ILE A 1 272 ? -0.058 -0.846 -19.566 1.00 93.75 272 ILE A N 1
ATOM 2263 C CA . ILE A 1 272 ? 0.167 -0.988 -18.127 1.00 93.75 272 ILE A CA 1
ATOM 2264 C C . ILE A 1 272 ? -0.430 -2.284 -17.577 1.00 93.75 272 ILE A C 1
ATOM 2266 O O . ILE A 1 272 ? 0.218 -2.938 -16.770 1.00 93.75 272 ILE A O 1
ATOM 2270 N N . ASP A 1 273 ? -1.628 -2.681 -18.009 1.00 93.44 273 ASP A N 1
ATOM 2271 C CA . ASP A 1 273 ? -2.298 -3.847 -17.437 1.00 93.44 273 ASP A CA 1
ATOM 2272 C C . ASP A 1 273 ? -1.574 -5.141 -17.844 1.00 93.44 273 ASP A C 1
ATOM 2274 O O . ASP A 1 273 ? -1.437 -6.036 -17.015 1.00 93.44 273 ASP A O 1
ATOM 2278 N N . ILE A 1 274 ? -1.022 -5.202 -19.064 1.00 92.38 274 ILE A N 1
ATOM 2279 C CA . ILE A 1 274 ? -0.199 -6.335 -19.528 1.00 92.38 274 ILE A CA 1
ATOM 2280 C C . ILE A 1 274 ? 1.110 -6.417 -18.740 1.00 92.38 274 ILE A C 1
ATOM 2282 O O . ILE A 1 274 ? 1.448 -7.471 -18.210 1.00 92.38 274 ILE A O 1
ATOM 2286 N N . CYS A 1 275 ? 1.839 -5.307 -18.608 1.00 94.25 275 CYS A N 1
ATOM 2287 C CA . CYS A 1 275 ? 3.108 -5.321 -17.881 1.00 94.25 275 CYS A CA 1
ATOM 2288 C C . CYS A 1 275 ? 2.931 -5.682 -16.400 1.00 94.25 275 CYS A C 1
ATOM 2290 O O . CYS A 1 275 ? 3.800 -6.328 -15.819 1.00 94.25 275 CYS A O 1
ATOM 2292 N N . LEU A 1 276 ? 1.833 -5.251 -15.772 1.00 95.06 276 LEU A N 1
ATOM 2293 C CA . LEU A 1 276 ? 1.522 -5.619 -14.391 1.00 95.06 276 LEU A CA 1
ATOM 2294 C C . LEU A 1 276 ? 1.165 -7.103 -14.261 1.00 95.06 276 LEU A C 1
ATOM 2296 O O . LEU A 1 276 ? 1.575 -7.732 -13.289 1.00 95.06 276 LEU A O 1
ATOM 2300 N N . ASP A 1 277 ? 0.433 -7.658 -15.228 1.00 93.12 277 ASP A N 1
ATOM 2301 C CA . ASP A 1 277 ? 0.101 -9.084 -15.274 1.00 93.12 277 ASP A CA 1
ATOM 2302 C C . ASP A 1 277 ? 1.367 -9.949 -15.338 1.00 93.12 277 ASP A C 1
ATOM 2304 O O . ASP A 1 277 ? 1.589 -10.782 -14.457 1.00 93.12 277 ASP A O 1
ATOM 2308 N N . GLU A 1 278 ? 2.260 -9.657 -16.290 1.00 93.19 278 GLU A N 1
ATOM 2309 C CA . GLU A 1 278 ? 3.553 -10.342 -16.431 1.00 93.19 278 GLU A CA 1
ATOM 2310 C C . GLU A 1 278 ? 4.435 -10.173 -15.189 1.00 93.19 278 GLU A C 1
ATOM 2312 O O . GLU A 1 278 ? 5.083 -11.118 -14.732 1.00 93.19 278 GLU A O 1
ATOM 2317 N N . TYR A 1 279 ? 4.444 -8.978 -14.592 1.00 94.50 279 TYR A N 1
ATOM 2318 C CA . TYR A 1 279 ? 5.186 -8.743 -13.359 1.00 94.50 279 TYR A CA 1
ATOM 2319 C C . TYR A 1 279 ? 4.716 -9.661 -12.238 1.00 94.50 279 TYR A C 1
ATOM 2321 O O . TYR A 1 279 ? 5.536 -10.289 -11.567 1.00 94.50 279 TYR A O 1
ATOM 2329 N N . CYS A 1 280 ? 3.402 -9.742 -12.033 1.00 94.25 280 CYS A N 1
ATOM 2330 C CA . CYS A 1 280 ? 2.800 -10.602 -11.027 1.00 94.25 280 CYS A CA 1
ATOM 2331 C C . CYS A 1 280 ? 3.085 -12.084 -11.307 1.00 94.25 280 CYS A C 1
ATOM 2333 O O . CYS A 1 280 ? 3.389 -12.820 -10.367 1.00 94.25 280 CYS A O 1
ATOM 2335 N N . GLU A 1 281 ? 3.058 -12.522 -12.570 1.00 91.12 281 GLU A N 1
ATOM 2336 C CA . GLU A 1 281 ? 3.456 -13.885 -12.940 1.00 91.12 281 GLU A CA 1
ATOM 2337 C C . GLU A 1 281 ? 4.891 -14.180 -12.500 1.00 91.12 281 GLU A C 1
ATOM 2339 O O . GLU A 1 281 ? 5.128 -15.153 -11.778 1.00 91.12 281 GLU A O 1
ATOM 2344 N N . TYR A 1 282 ? 5.850 -13.321 -12.854 1.00 91.50 282 TYR A N 1
ATOM 2345 C CA . TYR A 1 282 ? 7.231 -13.500 -12.417 1.00 91.50 282 TYR A CA 1
ATOM 2346 C C . TYR A 1 282 ? 7.382 -13.388 -10.898 1.00 91.50 282 TYR A C 1
ATOM 2348 O O . TYR A 1 282 ? 8.175 -14.119 -10.307 1.00 91.50 282 TYR A O 1
ATOM 2356 N N . TYR A 1 283 ? 6.642 -12.494 -10.248 1.00 92.31 283 TYR A N 1
ATOM 2357 C CA . TYR A 1 283 ? 6.731 -12.283 -8.809 1.00 92.31 283 TYR A CA 1
ATOM 2358 C C . TYR A 1 283 ? 6.323 -13.525 -8.017 1.00 92.31 283 TYR A C 1
ATOM 2360 O O . TYR A 1 283 ? 7.050 -13.946 -7.119 1.00 92.31 283 TYR A O 1
ATOM 2368 N N . PHE A 1 284 ? 5.199 -14.140 -8.384 1.00 92.38 284 PHE A N 1
ATOM 2369 C CA . PHE A 1 284 ? 4.653 -15.279 -7.654 1.00 92.38 284 PHE A CA 1
ATOM 2370 C C . PHE A 1 284 ? 5.230 -16.635 -8.075 1.00 92.38 284 PHE A C 1
ATOM 2372 O O . PHE A 1 284 ? 5.153 -17.585 -7.301 1.00 92.38 284 PHE A O 1
ATOM 2379 N N . THR A 1 285 ? 5.798 -16.759 -9.280 1.00 86.56 285 THR A N 1
ATOM 2380 C CA . THR A 1 285 ? 6.353 -18.039 -9.771 1.00 86.56 285 THR A CA 1
ATOM 2381 C C . THR A 1 285 ? 7.859 -18.182 -9.576 1.00 86.56 285 THR A C 1
ATOM 2383 O O . THR A 1 285 ? 8.400 -19.280 -9.715 1.00 86.56 285 THR A O 1
ATOM 2386 N N . ASN A 1 286 ? 8.563 -17.094 -9.269 1.00 77.31 286 ASN A N 1
ATOM 2387 C CA . ASN A 1 286 ? 10.009 -17.125 -9.128 1.00 77.31 286 ASN A CA 1
ATOM 2388 C C . ASN A 1 286 ? 10.423 -17.730 -7.778 1.00 77.31 286 ASN A C 1
ATOM 2390 O O . ASN A 1 286 ? 10.121 -17.187 -6.716 1.00 77.31 286 ASN A O 1
ATOM 2394 N N . GLU A 1 287 ? 11.182 -18.829 -7.847 1.00 73.44 287 GLU A N 1
ATOM 2395 C CA . GLU A 1 287 ? 11.700 -19.581 -6.692 1.00 73.44 287 GLU A CA 1
ATOM 2396 C C . GLU A 1 287 ? 12.518 -18.723 -5.714 1.00 73.44 287 GLU A C 1
ATOM 2398 O O . GLU A 1 287 ? 12.701 -19.113 -4.572 1.00 73.44 287 GLU A O 1
ATOM 2403 N N . ILE A 1 288 ? 13.021 -17.557 -6.131 1.00 73.75 288 ILE A N 1
ATOM 2404 C CA . ILE A 1 288 ? 13.796 -16.655 -5.266 1.00 73.75 288 ILE A CA 1
ATOM 2405 C C . ILE A 1 288 ? 12.925 -16.040 -4.159 1.00 73.75 288 ILE A C 1
ATOM 2407 O O . ILE A 1 288 ? 13.453 -15.643 -3.121 1.00 73.75 288 ILE A O 1
ATOM 2411 N N . TRP A 1 289 ? 11.614 -15.924 -4.380 1.00 72.31 289 TRP A N 1
ATOM 2412 C CA . TRP A 1 289 ? 10.715 -15.189 -3.488 1.00 72.31 289 TRP A CA 1
ATOM 2413 C C . TRP A 1 289 ? 9.872 -16.088 -2.587 1.00 72.31 289 TRP A C 1
ATOM 2415 O O . TRP A 1 289 ? 9.078 -15.554 -1.818 1.00 72.31 289 TRP A O 1
ATOM 2425 N N . ASP A 1 290 ? 10.060 -17.410 -2.669 1.00 85.56 290 ASP A N 1
ATOM 2426 C CA . ASP A 1 290 ? 9.462 -18.417 -1.783 1.00 85.56 290 ASP A CA 1
ATOM 2427 C C . ASP A 1 290 ? 7.939 -18.263 -1.589 1.00 85.56 290 ASP A C 1
ATOM 2429 O O . ASP A 1 290 ? 7.403 -18.451 -0.495 1.00 85.56 290 ASP A O 1
ATOM 2433 N N . TRP A 1 291 ? 7.227 -17.905 -2.662 1.00 92.25 291 TRP A N 1
ATOM 2434 C CA . TRP A 1 291 ? 5.767 -17.877 -2.664 1.00 92.25 291 TRP A CA 1
ATOM 2435 C C . TRP A 1 291 ? 5.196 -19.285 -2.832 1.00 92.25 291 TRP A C 1
ATOM 2437 O O . TRP A 1 291 ? 5.479 -19.988 -3.801 1.00 92.25 291 TRP A O 1
ATOM 2447 N N . GLU A 1 292 ? 4.315 -19.673 -1.918 1.00 92.25 292 GLU A N 1
ATOM 2448 C CA . GLU A 1 292 ? 3.511 -20.884 -2.011 1.00 92.25 292 GLU A CA 1
ATOM 2449 C C . GLU A 1 292 ? 2.101 -20.532 -2.486 1.00 92.25 292 GLU A C 1
ATOM 2451 O O . GLU A 1 292 ? 1.341 -19.851 -1.797 1.00 92.25 292 GLU A O 1
ATOM 2456 N N . SER A 1 293 ? 1.730 -21.001 -3.676 1.00 91.00 293 SER A N 1
ATOM 2457 C CA . SER A 1 293 ? 0.373 -20.831 -4.198 1.00 91.00 293 SER A CA 1
ATOM 2458 C C . SER A 1 293 ? -0.593 -21.845 -3.585 1.00 91.00 293 SER A C 1
ATOM 2460 O O . SER A 1 293 ? -0.281 -23.034 -3.489 1.00 91.00 293 SER A O 1
ATOM 2462 N N . PHE A 1 294 ? -1.800 -21.400 -3.266 1.00 87.56 294 PHE A N 1
ATOM 2463 C CA . PHE A 1 294 ? -2.873 -22.211 -2.717 1.00 87.56 294 PHE A CA 1
ATOM 2464 C C . PHE A 1 294 ? -4.190 -21.869 -3.413 1.00 87.56 294 PHE A C 1
ATOM 2466 O O . PHE A 1 294 ? -4.669 -20.739 -3.324 1.00 87.56 294 PHE A O 1
ATOM 2473 N N . ASP A 1 295 ? -4.805 -22.850 -4.073 1.00 87.19 295 ASP A N 1
ATOM 2474 C CA . ASP A 1 295 ? -6.113 -22.672 -4.697 1.00 87.19 295 ASP A CA 1
ATOM 2475 C C . ASP A 1 295 ? -7.232 -23.042 -3.715 1.00 87.19 295 ASP A C 1
ATOM 2477 O O . ASP A 1 295 ? -7.383 -24.184 -3.271 1.00 87.19 295 ASP A O 1
ATOM 2481 N N . LEU A 1 296 ? -8.062 -22.063 -3.363 1.00 82.50 296 LEU A N 1
ATOM 2482 C CA . LEU A 1 296 ? -9.214 -22.272 -2.496 1.00 82.50 296 LEU A CA 1
ATOM 2483 C C . LEU A 1 296 ? -10.278 -23.176 -3.147 1.00 82.50 296 LEU A C 1
ATOM 2485 O O . LEU A 1 296 ? -11.075 -23.782 -2.414 1.00 82.50 296 LEU A O 1
ATOM 2489 N N . SER A 1 297 ? -10.275 -23.265 -4.483 1.00 77.62 297 SER A N 1
ATOM 2490 C CA . SER A 1 297 ? -11.222 -24.017 -5.307 1.00 77.62 297 SER A CA 1
ATOM 2491 C C . SER A 1 297 ? -10.888 -25.504 -5.458 1.00 77.62 297 SER A C 1
ATOM 2493 O O . SER A 1 297 ? -11.784 -26.272 -5.823 1.00 77.62 297 SER A O 1
ATOM 2495 N N . ASP A 1 298 ? -9.674 -25.939 -5.092 1.00 63.91 298 ASP A N 1
ATOM 2496 C CA . ASP A 1 298 ? -9.259 -27.344 -5.160 1.00 63.91 298 ASP A CA 1
ATOM 2497 C C . ASP A 1 298 ? -10.248 -28.243 -4.386 1.00 63.91 298 ASP A C 1
ATOM 2499 O O . ASP A 1 298 ? -10.310 -28.263 -3.151 1.00 63.91 298 ASP A O 1
ATOM 2503 N N . GLY A 1 299 ? -11.086 -28.966 -5.144 1.00 53.53 299 GLY A N 1
ATOM 2504 C CA . GLY A 1 299 ? -12.200 -29.782 -4.642 1.00 53.53 299 GLY A CA 1
ATOM 2505 C C . GLY A 1 299 ? -13.591 -29.448 -5.208 1.00 53.53 299 GLY A C 1
ATOM 2506 O O . GLY A 1 299 ? -14.530 -30.202 -4.942 1.00 53.53 299 GLY A O 1
ATOM 2507 N N . TYR A 1 300 ? -13.739 -28.382 -6.001 1.00 50.38 300 TYR A N 1
ATOM 2508 C CA . TYR A 1 300 ? -14.972 -28.024 -6.713 1.00 50.38 300 TYR A CA 1
ATOM 2509 C C . TYR A 1 300 ? -14.683 -27.698 -8.188 1.00 50.38 300 TYR A C 1
ATOM 2511 O O . TYR A 1 300 ? -13.683 -27.068 -8.503 1.00 50.38 300 TYR A O 1
ATOM 2519 N N . GLU A 1 301 ? -15.566 -28.110 -9.107 1.00 44.44 301 GLU A N 1
ATOM 2520 C CA . GLU A 1 301 ? -15.487 -27.719 -10.525 1.00 44.44 301 GLU A CA 1
ATOM 2521 C C . GLU A 1 301 ? -15.779 -26.211 -10.664 1.00 44.44 301 GLU A C 1
ATOM 2523 O O . GLU A 1 301 ? -16.936 -25.797 -10.790 1.00 44.44 301 GLU A O 1
ATOM 2528 N N . ALA A 1 302 ? -14.741 -25.377 -10.591 1.00 47.31 302 ALA A N 1
ATOM 2529 C CA . ALA A 1 302 ? -14.841 -23.945 -10.849 1.00 47.31 302 ALA A CA 1
ATOM 2530 C C . ALA A 1 302 ? -14.951 -23.663 -12.360 1.00 47.31 302 ALA A C 1
ATOM 2532 O O . ALA A 1 302 ? -14.403 -24.384 -13.194 1.00 47.31 302 ALA A O 1
ATOM 2533 N N . LYS A 1 303 ? -15.690 -22.609 -12.726 1.00 47.31 303 LYS A N 1
ATOM 2534 C CA . LYS A 1 303 ? -15.726 -22.085 -14.103 1.00 47.31 303 LYS A CA 1
ATOM 2535 C C . LYS A 1 3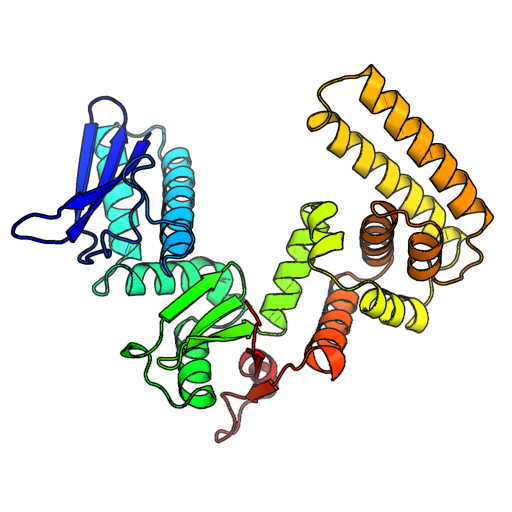03 ? -14.480 -21.225 -14.338 1.00 47.31 303 LYS A C 1
ATOM 2537 O O . LYS A 1 303 ? -14.089 -20.515 -13.420 1.00 47.31 303 LYS A O 1
ATOM 2542 N N . GLU A 1 304 ? -13.918 -21.251 -15.550 1.00 46.56 304 GLU A N 1
ATOM 2543 C CA . GLU A 1 304 ? -12.654 -20.569 -15.908 1.00 46.56 304 GLU A CA 1
ATOM 2544 C C . GLU A 1 304 ? -12.562 -19.109 -15.429 1.00 46.56 304 GLU A C 1
ATOM 2546 O O . GLU A 1 304 ? -11.537 -18.719 -14.880 1.00 46.56 304 GLU A O 1
ATOM 2551 N N . ASP A 1 305 ? -13.652 -18.339 -15.502 1.00 46.56 305 ASP A N 1
ATOM 2552 C CA . ASP A 1 305 ? -13.680 -16.927 -15.081 1.00 46.56 305 ASP A CA 1
ATOM 2553 C C . ASP A 1 305 ? -13.590 -16.701 -13.550 1.00 46.56 305 ASP A C 1
ATOM 2555 O O . ASP A 1 305 ? -13.558 -15.558 -13.100 1.00 46.56 305 ASP A O 1
ATOM 2559 N N . GLN A 1 306 ? -13.597 -17.759 -12.729 1.00 47.16 306 GLN A N 1
ATOM 2560 C CA . GLN A 1 306 ? -13.473 -17.691 -11.262 1.00 47.16 306 GLN A CA 1
ATOM 2561 C C . GLN A 1 306 ? -12.134 -18.225 -10.731 1.00 47.16 306 GLN A C 1
ATOM 2563 O O . GLN A 1 306 ? -11.869 -18.080 -9.540 1.00 47.16 306 GLN A O 1
ATOM 2568 N N . LEU A 1 307 ? -11.298 -18.822 -11.589 1.00 49.84 307 LEU A N 1
ATOM 2569 C CA . LEU A 1 307 ? -10.051 -19.480 -11.177 1.00 49.84 307 LEU A CA 1
ATOM 2570 C C . LEU A 1 307 ? -8.977 -18.487 -10.705 1.00 49.84 307 LEU A C 1
ATOM 2572 O O . LEU A 1 307 ? -8.238 -18.789 -9.777 1.00 49.84 307 LEU A O 1
ATOM 2576 N N . SER A 1 308 ? -8.899 -17.281 -11.282 1.00 52.72 308 SER A N 1
ATOM 2577 C CA . SER A 1 308 ? -7.888 -16.294 -10.861 1.00 52.72 308 SER A CA 1
ATOM 2578 C C . SER A 1 308 ? -8.192 -15.647 -9.506 1.00 52.72 308 SER A C 1
ATOM 2580 O O . SER A 1 308 ? -7.282 -15.173 -8.835 1.00 52.72 308 SER A O 1
ATOM 2582 N N . GLN A 1 309 ? -9.457 -15.653 -9.068 1.00 61.94 309 GLN A N 1
ATOM 2583 C CA . GLN A 1 309 ? -9.870 -15.090 -7.775 1.00 61.94 309 GLN A CA 1
ATOM 2584 C C . GLN A 1 309 ? -9.777 -16.092 -6.616 1.00 61.94 309 GLN A C 1
ATOM 2586 O O . GLN A 1 309 ? -10.033 -15.718 -5.472 1.00 61.94 309 GLN A O 1
ATOM 2591 N N . SER A 1 310 ? -9.448 -17.359 -6.889 1.00 75.88 310 SER A N 1
ATOM 2592 C CA . SER A 1 310 ? -9.344 -18.402 -5.864 1.00 75.88 310 SER A CA 1
ATOM 2593 C C . SER A 1 310 ? -7.910 -18.772 -5.497 1.00 75.88 310 SER A C 1
ATOM 2595 O O . SER A 1 310 ? -7.729 -19.514 -4.531 1.00 75.88 310 SER A O 1
ATOM 2597 N N . ILE A 1 311 ? -6.908 -18.260 -6.219 1.00 91.06 311 ILE A N 1
ATOM 2598 C CA . ILE A 1 311 ? -5.495 -18.512 -5.930 1.00 91.06 311 ILE A CA 1
ATOM 2599 C C . ILE A 1 311 ? -4.969 -17.443 -4.972 1.00 91.06 311 ILE A C 1
ATOM 2601 O O . ILE A 1 311 ? -4.994 -16.247 -5.260 1.00 91.06 311 ILE A O 1
ATOM 2605 N N . PHE A 1 312 ? -4.458 -17.911 -3.840 1.00 94.56 312 PHE A N 1
ATOM 2606 C CA . PHE A 1 312 ? -3.793 -17.114 -2.820 1.00 94.56 312 PHE A CA 1
ATOM 2607 C C . PHE A 1 312 ? -2.326 -17.514 -2.765 1.00 94.56 312 PHE A C 1
ATOM 2609 O O . PHE A 1 312 ? -2.006 -18.698 -2.844 1.00 94.56 312 PHE A O 1
ATOM 2616 N N . TYR A 1 313 ? -1.439 -16.547 -2.599 1.00 95.38 313 TYR A N 1
ATOM 2617 C CA . TYR A 1 313 ? -0.008 -16.777 -2.471 1.00 95.38 313 TYR A CA 1
ATOM 2618 C C . TYR A 1 313 ? 0.416 -16.473 -1.046 1.00 95.38 313 TYR A C 1
ATOM 2620 O O . TYR A 1 313 ? 0.028 -15.447 -0.494 1.00 95.38 313 TYR A O 1
ATOM 2628 N N . PHE A 1 314 ? 1.195 -17.370 -0.455 1.00 95.50 314 PHE A N 1
ATOM 2629 C CA . PHE A 1 314 ? 1.668 -17.293 0.919 1.00 95.50 314 PHE A CA 1
ATOM 2630 C C . PHE A 1 314 ? 3.187 -17.214 0.946 1.00 95.50 314 PHE A C 1
ATOM 2632 O O . PHE A 1 314 ? 3.847 -17.953 0.224 1.00 95.50 314 PHE A O 1
ATOM 2639 N N . ARG A 1 315 ? 3.750 -16.364 1.801 1.00 94.31 315 ARG A N 1
ATOM 2640 C CA . ARG A 1 315 ? 5.202 -16.285 2.000 1.00 94.31 315 ARG A CA 1
ATOM 2641 C C . ARG A 1 315 ? 5.528 -16.054 3.461 1.00 94.31 315 ARG A C 1
ATOM 2643 O O . ARG A 1 315 ? 4.918 -15.201 4.106 1.00 94.31 315 ARG A O 1
ATOM 2650 N N . GLU A 1 316 ? 6.494 -16.799 3.983 1.00 94.00 316 GLU A N 1
ATOM 2651 C CA . GLU A 1 316 ? 7.044 -16.546 5.315 1.00 94.00 316 GLU A CA 1
ATOM 2652 C C . GLU A 1 316 ? 7.917 -15.283 5.288 1.00 94.00 316 GLU A C 1
ATOM 2654 O O . GLU A 1 316 ? 8.776 -15.124 4.423 1.00 94.00 316 GLU A O 1
ATOM 2659 N N . LYS A 1 317 ? 7.695 -14.363 6.228 1.00 88.00 317 LYS A N 1
ATOM 2660 C CA . LYS A 1 317 ? 8.477 -13.129 6.370 1.00 88.00 317 LYS A CA 1
ATOM 2661 C C . LYS A 1 317 ? 9.403 -13.258 7.582 1.00 88.00 317 LYS A C 1
ATOM 2663 O O . LYS A 1 317 ? 8.936 -13.440 8.708 1.00 88.00 317 LYS A O 1
ATOM 2668 N N . GLU A 1 318 ? 10.708 -13.114 7.364 1.00 76.56 318 GLU A N 1
ATOM 2669 C CA . GLU A 1 318 ? 11.677 -12.971 8.457 1.00 76.56 318 GLU A CA 1
ATOM 2670 C C . GLU A 1 318 ? 11.584 -11.554 9.060 1.00 76.56 318 GLU A C 1
ATOM 2672 O O . GLU A 1 318 ? 11.500 -10.567 8.328 1.00 76.56 318 GLU A O 1
ATOM 2677 N N . PHE A 1 319 ? 11.559 -11.460 10.396 1.00 54.62 319 PHE A N 1
ATOM 2678 C CA . PHE A 1 319 ? 11.495 -10.194 11.147 1.00 54.62 319 PHE A CA 1
ATOM 2679 C C . PHE A 1 319 ? 12.851 -9.505 11.312 1.00 54.62 319 PHE A C 1
ATOM 2681 O O . PHE A 1 319 ? 13.836 -10.210 11.639 1.00 54.62 319 PHE A O 1
#

Foldseek 3Di:
DDWAWAFDPPPPTFIKIWDDDVPAIDIDTLSDHDDPVQADPVRRAGHPPAQLRQLVVVLVVVLVVLCVVCVPDDRNVSNVVSVVVSCCQSDPPGSVSSQQSCCCVPCCVQQNHPVLVQLQCCVVVVDHPVQKRWHDDQLWIWIAGVVGWIKIKHALRSQLVVQVCCLVVVVQLCCLVVADLVLVQVVCVVVFDALVQLLVLLVVLLVVVLVVCVVVDPDPVVSVVVNVVVVVVSVVLSVPCGSDRSSVVCVVSVPSNSSSSSVSSVCVRDPSSVSSSSSSVCQQPPVVQAWDKDFQCVPDPDDPVCRSSRIMIMDTDDD

Sequence (319 aa):
MTISYYLNSERKKNLYCRISDGKERTTFSLKHYVNPDTWDAKNEDVKWENQYSGALASLKRVLVDKYESIKNNDPKAKVELLKNEAVNYFGNDGLEGLQRNLWNNGVGSSVGFYEDFISAIEKFSGFKRNQLKISSYEYSMDFTTPEGIYYEVDTHNGHSLFLKDLVLSHTYDEIYTETWPQLWHQIYIDDGIKKSDFIPQFLHNWEQYWEHQKLNIASTSNFQKLKEESWNRFAVFMSCYNDSDPFELASKMNDIEFIPLCVITMLDIFDIDICLDEYCEYYFTNEIWDWESFDLSDGYEAKEDQLSQSIFYFREKEF

InterPro domains:
  IPR035386 Arm, DNA-binding domain [PF17293] (12-57)